Protein AF-A0A349QWX9-F1 (afdb_monomer_lite)

Structure (mmCIF, N/CA/C/O backbone):
data_AF-A0A349QWX9-F1
#
_entry.id   AF-A0A349QWX9-F1
#
loop_
_atom_site.group_PDB
_atom_site.id
_atom_site.type_symbol
_atom_site.label_atom_id
_atom_site.label_alt_id
_atom_site.label_comp_id
_atom_site.label_asym_id
_atom_site.label_entity_id
_atom_site.label_seq_id
_atom_site.pdbx_PDB_ins_code
_atom_site.Cartn_x
_atom_site.Cartn_y
_atom_site.Cartn_z
_atom_site.occupancy
_atom_site.B_iso_or_equiv
_atom_site.auth_seq_id
_atom_site.auth_comp_id
_atom_site.auth_asym_id
_atom_site.auth_atom_id
_atom_site.pdbx_PDB_model_num
ATOM 1 N N . MET A 1 1 ? 49.181 -12.601 28.829 1.00 35.66 1 MET A N 1
ATOM 2 C CA . MET A 1 1 ? 48.946 -11.540 27.826 1.00 35.66 1 MET A CA 1
ATOM 3 C C . MET A 1 1 ? 47.480 -11.572 27.431 1.00 35.66 1 MET A C 1
ATOM 5 O O . MET A 1 1 ? 47.008 -12.599 26.971 1.00 35.66 1 MET A O 1
ATOM 9 N N . LYS A 1 2 ? 46.760 -10.481 27.704 1.00 31.16 2 LYS A N 1
ATOM 10 C CA . LYS A 1 2 ? 45.366 -10.254 27.301 1.00 31.16 2 LYS A CA 1
ATOM 11 C C . LYS A 1 2 ? 45.321 -10.078 25.784 1.00 31.16 2 LYS A C 1
ATOM 13 O O . LYS A 1 2 ? 46.075 -9.245 25.298 1.00 31.16 2 LYS A O 1
ATOM 18 N N . HIS A 1 3 ? 44.464 -10.795 25.064 1.00 31.47 3 HIS A N 1
ATOM 19 C CA . HIS A 1 3 ? 43.987 -10.377 23.741 1.00 31.47 3 HIS A CA 1
ATOM 20 C C . HIS A 1 3 ? 42.459 -10.451 23.764 1.00 31.47 3 HIS A C 1
ATOM 22 O O . HIS A 1 3 ? 41.864 -11.522 23.837 1.00 31.47 3 HIS A O 1
ATOM 28 N N . PHE A 1 4 ? 41.863 -9.262 23.820 1.00 27.42 4 PHE A N 1
ATOM 29 C CA . PHE A 1 4 ? 40.442 -8.987 23.665 1.00 27.42 4 PHE A CA 1
ATOM 30 C C . PHE A 1 4 ? 40.038 -9.325 22.225 1.00 27.42 4 PHE A C 1
ATOM 32 O O . PHE A 1 4 ? 40.612 -8.767 21.293 1.00 27.42 4 PHE A O 1
ATOM 39 N N . ILE A 1 5 ? 39.046 -10.195 22.037 1.00 25.84 5 ILE A N 1
ATOM 40 C CA . ILE A 1 5 ? 38.313 -10.288 20.771 1.00 25.84 5 ILE A CA 1
ATOM 41 C C . ILE A 1 5 ? 36.983 -9.580 20.998 1.00 25.84 5 ILE A C 1
ATOM 43 O O . ILE A 1 5 ? 36.085 -10.085 21.668 1.00 25.84 5 ILE A O 1
ATOM 47 N N . THR A 1 6 ? 36.909 -8.359 20.483 1.00 24.23 6 THR A N 1
ATOM 48 C CA . THR A 1 6 ? 35.702 -7.542 20.428 1.00 24.23 6 THR A CA 1
ATOM 49 C C . THR A 1 6 ? 34.735 -8.177 19.432 1.00 24.23 6 THR A C 1
ATOM 51 O O . THR A 1 6 ? 34.943 -8.101 18.224 1.00 24.23 6 THR A O 1
ATOM 54 N N . ILE A 1 7 ? 33.673 -8.808 19.933 1.00 25.27 7 ILE A N 1
ATOM 55 C CA . ILE A 1 7 ? 32.507 -9.168 19.122 1.00 25.27 7 ILE A CA 1
ATOM 56 C C . ILE A 1 7 ? 31.730 -7.873 18.882 1.00 25.27 7 ILE A C 1
ATOM 58 O O . ILE A 1 7 ? 31.044 -7.369 19.769 1.00 25.27 7 ILE A O 1
ATOM 62 N N . VAL A 1 8 ? 31.879 -7.305 17.687 1.00 23.89 8 VAL A N 1
ATOM 63 C CA . VAL A 1 8 ? 31.021 -6.219 17.208 1.00 23.89 8 VAL A CA 1
ATOM 64 C C . VAL A 1 8 ? 29.700 -6.853 16.778 1.00 23.89 8 VAL A C 1
ATOM 66 O O . VAL A 1 8 ? 29.581 -7.397 15.683 1.00 23.89 8 VAL A O 1
ATOM 69 N N . LEU A 1 9 ? 28.710 -6.813 17.672 1.00 22.31 9 LEU A N 1
ATOM 70 C CA . LEU A 1 9 ? 27.313 -7.046 17.326 1.00 22.31 9 LEU A CA 1
ATOM 71 C C . LEU A 1 9 ? 26.872 -5.860 16.450 1.00 22.31 9 LEU A C 1
ATOM 73 O O . LEU A 1 9 ? 26.595 -4.773 16.956 1.00 22.31 9 LEU A O 1
ATOM 77 N N . LEU A 1 10 ? 26.874 -6.036 15.127 1.00 26.30 10 LEU A N 1
ATOM 78 C CA . LEU A 1 10 ? 26.269 -5.079 14.201 1.00 26.30 10 LEU A CA 1
ATOM 79 C C . LEU A 1 10 ? 24.753 -5.121 14.409 1.00 26.30 10 LEU A C 1
ATOM 81 O O . LEU A 1 10 ? 24.050 -5.976 13.873 1.00 26.30 10 LEU A O 1
ATOM 85 N N . GLY A 1 11 ? 24.275 -4.206 15.251 1.00 22.06 11 GLY A N 1
ATOM 86 C CA . GLY A 1 11 ? 22.864 -3.908 15.414 1.00 22.06 11 GLY A CA 1
ATOM 87 C C . GLY A 1 11 ? 22.295 -3.436 14.084 1.00 22.06 11 GLY A C 1
ATOM 88 O O . GLY A 1 11 ? 22.594 -2.340 13.618 1.00 22.06 11 GLY A O 1
ATOM 89 N N . ILE A 1 12 ? 21.471 -4.283 13.477 1.00 30.28 12 ILE A N 1
ATOM 90 C CA . ILE A 1 12 ? 20.575 -3.899 12.397 1.00 30.28 12 ILE A CA 1
ATOM 91 C C . ILE A 1 12 ? 19.553 -2.954 13.030 1.00 30.28 12 ILE A C 1
ATOM 93 O O . ILE A 1 12 ? 18.613 -3.392 13.691 1.00 30.28 12 ILE A O 1
ATOM 97 N N . THR A 1 13 ? 19.737 -1.644 12.865 1.00 26.06 13 THR A N 1
ATOM 98 C CA . THR A 1 13 ? 18.667 -0.670 13.091 1.00 26.06 13 THR A CA 1
ATOM 99 C C . THR A 1 13 ? 17.696 -0.770 11.925 1.00 26.06 13 THR A C 1
ATOM 101 O O . THR A 1 13 ? 17.635 0.081 11.040 1.00 26.06 13 THR A O 1
ATOM 104 N N . SER A 1 14 ? 16.916 -1.848 11.910 1.00 28.38 14 SER A N 1
ATOM 105 C CA . SER A 1 14 ? 15.603 -1.817 11.288 1.00 28.38 14 SER A CA 1
ATOM 106 C C . SER A 1 14 ? 14.860 -0.663 11.948 1.00 28.38 14 SER A C 1
ATOM 108 O O . SER A 1 14 ? 14.590 -0.704 13.147 1.00 28.38 14 SER A O 1
ATOM 110 N N . TYR A 1 15 ? 14.571 0.384 11.176 1.00 28.97 15 TYR A N 1
ATOM 111 C CA . TYR A 1 15 ? 13.488 1.296 11.506 1.00 28.97 15 TYR A CA 1
ATOM 112 C C . TYR A 1 15 ? 12.240 0.429 11.643 1.00 28.97 15 TYR A C 1
ATOM 114 O O . TYR A 1 15 ? 11.608 0.048 10.657 1.00 28.97 15 TYR A O 1
ATOM 122 N N . SER A 1 16 ? 11.949 0.037 12.878 1.00 29.06 16 SER A N 1
ATOM 123 C CA . SER A 1 16 ? 10.700 -0.587 13.241 1.00 29.06 16 SER A CA 1
ATOM 124 C C . SER A 1 16 ? 9.603 0.397 12.847 1.00 29.06 16 SER A C 1
ATOM 126 O O . SER A 1 16 ? 9.348 1.372 13.550 1.00 29.06 16 SER A O 1
ATOM 128 N N . PHE A 1 17 ? 8.863 0.091 11.776 1.00 33.47 17 PHE A N 1
ATOM 129 C CA . PHE A 1 17 ? 7.415 0.095 11.962 1.00 33.47 17 PHE A CA 1
ATOM 130 C C . PHE A 1 17 ? 7.210 -0.616 13.289 1.00 33.47 17 PHE A C 1
ATOM 132 O O . PHE A 1 17 ? 7.685 -1.743 13.411 1.00 33.47 17 PHE A O 1
ATOM 139 N N . ALA A 1 18 ? 6.675 0.065 14.302 1.00 35.50 18 ALA A N 1
ATOM 140 C CA . ALA A 1 18 ? 6.393 -0.554 15.584 1.00 35.50 18 ALA A CA 1
ATOM 141 C C . ALA A 1 18 ? 5.579 -1.822 15.298 1.00 35.50 18 ALA A C 1
ATOM 143 O O . ALA A 1 18 ? 4.377 -1.749 15.036 1.00 35.50 18 ALA A O 1
ATOM 144 N N . GLN A 1 19 ? 6.256 -2.974 15.237 1.00 39.06 19 GLN A N 1
ATOM 145 C CA . GLN A 1 19 ? 5.630 -4.274 15.130 1.00 39.06 19 GLN A CA 1
ATOM 146 C C . GLN A 1 19 ? 4.989 -4.448 16.491 1.00 39.06 19 GLN A C 1
ATOM 148 O O . GLN A 1 19 ? 5.610 -4.901 17.448 1.00 39.06 19 GLN A O 1
ATOM 153 N N . THR A 1 20 ? 3.763 -3.947 16.587 1.00 56.50 20 THR A N 1
ATOM 154 C CA . THR A 1 20 ? 2.857 -4.236 17.684 1.00 56.50 20 THR A CA 1
ATOM 155 C C . THR A 1 20 ? 2.901 -5.743 17.883 1.00 56.50 20 THR A C 1
ATOM 157 O O . THR A 1 20 ? 2.807 -6.502 16.915 1.00 56.50 20 THR A O 1
ATOM 160 N N . ASN A 1 21 ? 3.155 -6.160 19.122 1.00 75.44 21 ASN A N 1
ATOM 161 C CA . ASN A 1 21 ? 3.274 -7.560 19.500 1.00 75.44 21 ASN A CA 1
ATOM 162 C C . ASN A 1 21 ? 2.099 -8.339 18.868 1.00 75.44 21 ASN A C 1
ATOM 164 O O . ASN A 1 21 ? 0.958 -7.911 19.044 1.00 75.44 21 ASN A O 1
ATOM 168 N N . PRO A 1 22 ? 2.314 -9.443 18.123 1.00 81.38 22 PRO A N 1
ATOM 169 C CA . PRO A 1 22 ? 1.219 -10.169 17.474 1.00 81.38 22 PRO A CA 1
ATOM 170 C C . PRO A 1 22 ? 0.077 -10.536 18.434 1.00 81.38 22 PRO A C 1
ATOM 172 O O . PRO A 1 22 ? -1.094 -10.484 18.060 1.00 81.38 22 PRO A O 1
ATOM 175 N N . ALA A 1 23 ? 0.401 -10.829 19.699 1.00 84.75 23 ALA A N 1
ATOM 176 C CA . ALA A 1 23 ? -0.594 -11.066 20.740 1.00 84.75 23 ALA A CA 1
ATOM 177 C C . ALA A 1 23 ? -1.399 -9.800 21.086 1.00 84.75 23 ALA A C 1
ATOM 179 O O . ALA A 1 23 ? -2.605 -9.878 21.300 1.00 84.75 23 ALA A O 1
ATOM 180 N N . GLU A 1 24 ? -0.755 -8.633 21.103 1.00 88.19 24 GLU A N 1
ATOM 181 C CA . GLU A 1 24 ? -1.410 -7.337 21.311 1.00 88.19 24 GLU A CA 1
ATOM 182 C C . GLU A 1 24 ? -2.316 -6.974 20.131 1.00 88.19 24 GLU A C 1
ATOM 184 O O . GLU A 1 24 ? -3.421 -6.478 20.335 1.00 88.19 24 GLU A O 1
ATOM 189 N N . GLN A 1 25 ? -1.904 -7.271 18.894 1.00 82.56 25 GLN A N 1
ATOM 190 C CA . GLN A 1 25 ? -2.740 -7.054 17.708 1.00 82.56 25 GLN A CA 1
ATOM 191 C C . GLN A 1 25 ? -4.010 -7.907 17.738 1.00 82.56 25 GLN A C 1
ATOM 193 O O . GLN A 1 25 ? -5.098 -7.393 17.476 1.00 82.56 25 GLN A O 1
ATOM 198 N N . ILE A 1 26 ? -3.882 -9.194 18.079 1.00 86.06 26 ILE A N 1
ATOM 199 C CA . ILE A 1 26 ? -5.029 -10.095 18.253 1.00 86.06 26 ILE A CA 1
ATOM 200 C C . ILE A 1 26 ? -5.947 -9.563 19.352 1.00 86.06 26 ILE A C 1
ATOM 202 O O . ILE A 1 26 ? -7.144 -9.397 19.116 1.00 86.06 26 ILE A O 1
ATOM 206 N N . ASN A 1 27 ? -5.381 -9.244 20.519 1.00 92.81 27 ASN A N 1
ATOM 207 C CA . ASN A 1 27 ? -6.123 -8.714 21.657 1.00 92.81 27 ASN A CA 1
ATOM 208 C C . ASN A 1 27 ? -6.913 -7.456 21.255 1.00 92.81 27 ASN A C 1
ATOM 210 O O . ASN A 1 27 ? -8.139 -7.432 21.375 1.00 92.81 27 ASN A O 1
ATOM 214 N N . LYS A 1 28 ? -6.245 -6.478 20.631 1.00 88.56 28 LYS A N 1
ATOM 215 C CA . LYS A 1 28 ? -6.864 -5.245 20.131 1.00 88.56 28 LYS A CA 1
ATOM 216 C C . LYS A 1 28 ? -7.941 -5.509 19.077 1.00 88.56 28 LYS A C 1
ATOM 218 O O . LYS A 1 28 ? -8.978 -4.854 19.092 1.00 88.56 28 LYS A O 1
ATOM 223 N N . GLY A 1 29 ? -7.740 -6.473 18.181 1.00 84.62 29 GLY A N 1
ATOM 224 C CA . GLY A 1 29 ? -8.727 -6.844 17.165 1.00 84.62 29 GLY A CA 1
ATOM 225 C C . GLY A 1 29 ? -10.024 -7.402 17.759 1.00 84.62 29 GLY A C 1
ATOM 226 O O . GLY A 1 29 ? -11.114 -7.009 17.339 1.00 84.62 29 GLY A O 1
ATOM 227 N N . VAL A 1 30 ? -9.926 -8.290 18.754 1.00 91.12 30 VAL A N 1
ATOM 228 C CA . VAL A 1 30 ? -11.103 -8.829 19.463 1.00 91.12 30 VAL A CA 1
ATOM 229 C C . VAL A 1 30 ? -11.744 -7.748 20.336 1.00 91.12 30 VAL A C 1
ATOM 231 O O . VAL A 1 30 ? -12.968 -7.633 20.356 1.00 91.12 30 VAL A O 1
ATOM 234 N N . TYR A 1 31 ? -10.937 -6.913 20.992 1.00 94.00 31 TYR A N 1
ATOM 235 C CA . TYR A 1 31 ? -11.414 -5.789 21.796 1.00 94.00 31 TYR A CA 1
ATOM 236 C C . TYR A 1 31 ? -12.211 -4.776 20.959 1.00 94.00 31 TYR A C 1
ATOM 238 O O . TYR A 1 31 ? -13.312 -4.400 21.346 1.00 94.00 31 TYR A O 1
ATOM 246 N N . ASN A 1 32 ? -11.731 -4.395 19.771 1.00 87.25 32 ASN A N 1
ATOM 247 C CA . ASN A 1 32 ? -12.460 -3.488 18.875 1.00 87.25 32 ASN A CA 1
ATOM 248 C C . ASN A 1 32 ? -13.812 -4.082 18.435 1.00 87.25 32 ASN A C 1
ATOM 250 O O . ASN A 1 32 ? -14.800 -3.361 18.313 1.00 87.25 32 ASN A O 1
ATOM 254 N N . LYS A 1 33 ? -13.895 -5.407 18.234 1.00 87.12 33 LYS A N 1
ATOM 255 C CA . LYS A 1 33 ? -15.182 -6.081 17.975 1.00 87.12 33 LYS A CA 1
ATOM 256 C C . LYS A 1 33 ? -16.108 -6.033 19.191 1.00 87.12 33 LYS A C 1
ATOM 258 O O . LYS A 1 33 ? -17.307 -5.835 19.022 1.00 87.12 33 LYS A O 1
ATOM 263 N N . LEU A 1 34 ? -15.571 -6.211 20.400 1.00 93.44 34 LEU A N 1
ATOM 264 C CA . LEU A 1 34 ? -16.343 -6.073 21.635 1.00 93.44 34 LEU A CA 1
ATOM 265 C C . LEU A 1 34 ? -16.883 -4.644 21.782 1.00 93.44 34 LEU A C 1
ATOM 267 O O . LEU A 1 34 ? -18.073 -4.476 22.027 1.00 93.44 34 LEU A O 1
ATOM 271 N N . GLU A 1 35 ? -16.042 -3.630 21.580 1.00 90.75 35 GLU A N 1
ATOM 272 C CA . GLU A 1 35 ? -16.442 -2.219 21.592 1.00 90.75 35 GLU A CA 1
ATOM 273 C C . GLU A 1 35 ? -17.549 -1.940 20.568 1.00 90.75 35 GLU A C 1
ATOM 275 O O . GLU A 1 35 ? -18.566 -1.332 20.905 1.00 90.75 35 GLU A O 1
ATOM 280 N N . PHE A 1 36 ? -17.396 -2.445 19.340 1.00 82.06 36 PHE A N 1
ATOM 281 C CA . PHE A 1 36 ? -18.426 -2.381 18.307 1.00 82.06 36 PHE A CA 1
ATOM 282 C C . PHE A 1 36 ? -19.759 -2.980 18.787 1.00 82.06 36 PHE A C 1
ATOM 284 O O . PHE A 1 36 ? -20.801 -2.333 18.659 1.00 82.06 36 PHE A O 1
ATOM 291 N N . PHE A 1 37 ? -19.750 -4.173 19.386 1.00 89.06 37 PHE A N 1
ATOM 292 C CA . PHE A 1 37 ? -20.974 -4.797 19.897 1.00 89.06 37 PHE A CA 1
ATOM 293 C C . PHE A 1 37 ? -21.573 -4.062 21.100 1.00 89.06 37 PHE A C 1
ATOM 295 O O . PHE A 1 37 ? -22.795 -4.029 21.226 1.00 89.06 37 PHE A O 1
ATOM 302 N N . ILE A 1 38 ? -20.757 -3.440 21.955 1.00 91.06 38 ILE A N 1
ATOM 303 C CA . ILE A 1 38 ? -21.241 -2.589 23.052 1.00 91.06 38 ILE A CA 1
ATOM 304 C C . ILE A 1 38 ? -21.948 -1.355 22.482 1.00 91.06 38 ILE A C 1
ATOM 306 O O . ILE A 1 38 ? -23.099 -1.102 22.831 1.00 91.06 38 ILE A O 1
ATOM 310 N N . ASN A 1 39 ? -21.311 -0.643 21.547 1.00 86.12 39 ASN A N 1
ATOM 311 C CA . ASN A 1 39 ? -21.892 0.527 20.880 1.00 86.12 39 ASN A CA 1
ATOM 312 C C . ASN A 1 39 ? -23.174 0.201 20.102 1.00 86.12 39 ASN A C 1
ATOM 314 O O . ASN A 1 39 ? -24.075 1.034 20.026 1.00 86.12 39 ASN A O 1
ATOM 318 N N . SER A 1 40 ? -23.256 -1.009 19.548 1.00 78.81 40 SER A N 1
ATOM 319 C CA . SER A 1 40 ? -24.418 -1.501 18.797 1.00 78.81 40 SER A CA 1
ATOM 320 C C . SER A 1 40 ? -25.472 -2.178 19.684 1.00 78.81 40 SER A C 1
ATOM 322 O O . SER A 1 40 ? -26.466 -2.679 19.170 1.00 78.81 40 SER A O 1
ATOM 324 N N . GLN A 1 41 ? -25.249 -2.247 21.003 1.00 88.88 41 GLN A N 1
ATOM 325 C CA . GLN A 1 41 ? -26.092 -2.962 21.973 1.00 88.88 41 GLN A CA 1
ATOM 326 C C . GLN A 1 41 ? -26.370 -4.437 21.600 1.00 88.88 41 GLN A C 1
ATOM 328 O O . GLN A 1 41 ? -27.411 -5.004 21.923 1.00 88.88 41 GLN A O 1
ATOM 333 N N . MET A 1 42 ? -25.418 -5.095 20.930 1.00 84.75 42 MET A N 1
ATOM 334 C CA . MET A 1 42 ? -25.511 -6.490 20.483 1.00 84.75 42 MET A CA 1
ATOM 335 C C . MET A 1 42 ? -24.945 -7.440 21.549 1.00 84.75 42 MET A C 1
ATOM 337 O O . MET A 1 42 ? -23.872 -8.026 21.375 1.00 84.75 42 MET A O 1
ATOM 341 N N . THR A 1 43 ? -25.654 -7.587 22.672 1.00 91.50 43 THR A N 1
ATOM 342 C CA . THR A 1 43 ? -25.204 -8.374 23.839 1.00 91.50 43 THR A CA 1
ATOM 343 C C . THR A 1 43 ? -24.822 -9.815 23.485 1.00 91.50 43 THR A C 1
ATOM 345 O O . THR A 1 43 ? -23.744 -10.269 23.867 1.00 91.50 43 THR A O 1
ATOM 348 N N . ASP A 1 44 ? -25.652 -10.522 22.715 1.00 90.00 44 ASP A N 1
ATOM 349 C CA . ASP A 1 44 ? -25.386 -11.919 22.346 1.00 90.00 44 ASP A CA 1
ATOM 350 C C . ASP A 1 44 ? -24.130 -12.050 21.480 1.00 90.00 44 ASP A C 1
ATOM 352 O O . ASP A 1 44 ? -23.328 -12.969 21.651 1.00 90.00 44 ASP A O 1
ATOM 356 N N . SER A 1 45 ? -23.917 -11.104 20.562 1.00 91.12 45 SER A N 1
ATOM 357 C CA . SER A 1 45 ? -22.725 -11.079 19.716 1.00 91.12 45 SER A CA 1
ATOM 358 C C . SER A 1 45 ? -21.464 -10.768 20.521 1.00 91.12 45 SER A C 1
ATOM 360 O O . SER A 1 45 ? -20.449 -11.436 20.324 1.00 91.12 45 SER A O 1
ATOM 362 N N . ALA A 1 46 ? -21.540 -9.841 21.482 1.00 92.81 46 ALA A N 1
ATOM 363 C CA . ALA A 1 46 ? -20.464 -9.593 22.439 1.00 92.81 46 ALA A CA 1
ATOM 364 C C . ALA A 1 46 ? -20.144 -10.849 23.262 1.00 92.81 46 ALA A C 1
ATOM 366 O O . ALA A 1 46 ? -18.982 -11.232 23.370 1.00 92.81 46 ALA A O 1
ATOM 367 N N . TYR A 1 47 ? -21.157 -11.550 23.774 1.00 96.88 47 TYR A N 1
ATOM 368 C CA . TYR A 1 47 ? -20.957 -12.790 24.528 1.00 96.88 47 TYR A CA 1
ATOM 369 C C . TYR A 1 47 ? -20.402 -13.929 23.662 1.00 96.88 47 TYR A C 1
ATOM 371 O O . TYR A 1 47 ? -19.653 -14.783 24.137 1.00 96.88 47 TYR A O 1
ATOM 379 N N . ASN A 1 48 ? -20.709 -13.944 22.365 1.00 94.75 48 ASN A N 1
ATOM 380 C CA . ASN A 1 48 ? -20.161 -14.927 21.433 1.00 94.75 48 ASN A CA 1
ATOM 381 C C . ASN A 1 48 ? -18.664 -14.750 21.151 1.00 94.75 48 ASN A C 1
ATOM 383 O O . ASN A 1 48 ? -18.028 -15.722 20.738 1.00 94.75 48 ASN A O 1
ATOM 387 N N . LEU A 1 49 ? -18.087 -13.579 21.444 1.00 94.62 49 LEU A N 1
ATOM 388 C CA . LEU A 1 49 ? -16.633 -13.388 21.458 1.00 94.62 49 LEU A CA 1
ATOM 389 C C . LEU A 1 49 ? -15.955 -14.033 22.678 1.00 94.62 49 LEU A C 1
ATOM 391 O O . LEU A 1 49 ? -14.730 -14.119 22.692 1.00 94.62 49 LEU A O 1
ATOM 395 N N . ALA A 1 50 ? -16.705 -14.484 23.689 1.00 96.31 50 ALA A N 1
ATOM 396 C CA . ALA A 1 50 ? -16.142 -15.118 24.876 1.00 96.31 50 ALA A CA 1
ATOM 397 C C . ALA A 1 50 ? -15.686 -16.560 24.603 1.00 96.31 50 ALA A C 1
ATOM 399 O O . ALA A 1 50 ? -16.359 -17.323 23.896 1.00 96.31 50 ALA A O 1
ATOM 400 N N . SER A 1 51 ? -14.569 -16.950 25.213 1.00 96.44 51 SER A N 1
ATOM 401 C CA . SER A 1 51 ? -14.059 -18.320 25.225 1.00 96.44 51 SER A CA 1
ATOM 402 C C . SER A 1 51 ? -14.986 -19.242 26.011 1.00 96.44 51 SER A C 1
ATOM 404 O O . SER A 1 51 ? -15.755 -18.805 26.872 1.00 96.44 51 SER A O 1
ATOM 406 N N . ASP A 1 52 ? -14.880 -20.547 25.778 1.00 95.25 52 ASP A N 1
ATOM 407 C CA . ASP A 1 52 ? -15.677 -21.517 26.533 1.00 95.25 52 ASP A CA 1
ATOM 408 C C . ASP A 1 52 ? -15.322 -21.484 28.031 1.00 95.25 52 ASP A C 1
ATOM 410 O O . ASP A 1 52 ? -16.203 -21.606 28.881 1.00 95.25 52 ASP A O 1
ATOM 414 N N . SER A 1 53 ? -14.054 -21.211 28.368 1.00 93.56 53 SER A N 1
ATOM 415 C CA . SER A 1 53 ? -13.599 -21.048 29.755 1.00 93.56 53 SER A CA 1
ATOM 416 C C . SER A 1 53 ? -14.207 -19.829 30.454 1.00 93.56 53 SER A C 1
ATOM 418 O O . SER A 1 53 ? -14.539 -19.915 31.638 1.00 93.56 53 SER A O 1
ATOM 420 N N . PHE A 1 54 ? -14.410 -18.716 29.742 1.00 95.94 54 PHE A N 1
ATOM 421 C CA . PHE A 1 54 ? -15.126 -17.558 30.278 1.00 95.94 54 PHE A CA 1
ATOM 422 C C . PHE A 1 54 ? -16.607 -17.885 30.475 1.00 95.94 54 PHE A C 1
ATOM 424 O O . PHE A 1 54 ? -17.162 -17.618 31.540 1.00 95.94 54 PHE A O 1
ATOM 431 N N . LYS A 1 55 ? -17.240 -18.522 29.481 1.00 96.25 55 LYS A N 1
ATOM 432 C CA . LYS A 1 55 ? -18.669 -18.879 29.518 1.00 96.25 55 LYS A CA 1
ATOM 433 C C . LYS A 1 55 ? -19.020 -19.844 30.655 1.00 96.25 55 LYS A C 1
ATOM 435 O O . LYS A 1 55 ? -20.113 -19.755 31.207 1.00 96.25 55 LYS A O 1
ATOM 440 N N . GLN A 1 56 ? -18.093 -20.721 31.046 1.00 94.25 56 GLN A N 1
ATOM 441 C CA . GLN A 1 56 ? -18.247 -21.597 32.215 1.00 94.25 56 GLN A CA 1
ATOM 442 C C . GLN A 1 56 ? -18.316 -20.824 33.542 1.00 94.25 56 GLN A C 1
ATOM 444 O O . GLN A 1 56 ? -18.977 -21.270 34.478 1.00 94.25 56 GLN A O 1
ATOM 449 N N . GLN A 1 57 ? -17.652 -19.670 33.633 1.00 93.69 57 GLN A N 1
ATOM 450 C CA . GLN A 1 57 ? -17.589 -18.855 34.853 1.00 93.69 57 GLN A CA 1
ATOM 451 C C . GLN A 1 57 ? -18.649 -17.743 34.866 1.00 93.69 57 GLN A C 1
ATOM 453 O O . GLN A 1 57 ? -19.214 -17.412 35.913 1.00 93.69 57 GLN A O 1
ATOM 458 N N . PHE A 1 58 ? -18.956 -17.188 33.693 1.00 93.25 58 PHE A N 1
ATOM 459 C CA . PHE A 1 58 ? -19.884 -16.081 33.494 1.00 93.25 58 PHE A CA 1
ATOM 460 C C . PHE A 1 58 ? -20.979 -16.479 32.508 1.00 93.25 58 PHE A C 1
ATOM 462 O O . PHE A 1 58 ? -20.759 -16.553 31.299 1.00 93.25 58 PHE A O 1
ATOM 469 N N . SER A 1 59 ? -22.185 -16.709 33.030 1.00 96.19 59 SER A N 1
ATOM 470 C CA . SER A 1 59 ? -23.358 -17.008 32.207 1.00 96.19 59 SER A CA 1
ATOM 471 C C . SER A 1 59 ? -23.780 -15.805 31.360 1.00 96.19 59 SER A C 1
ATOM 473 O O . SER A 1 59 ? -23.547 -14.655 31.740 1.00 96.19 59 SER A O 1
ATOM 475 N N . LEU A 1 60 ? -24.478 -16.069 30.249 1.00 95.06 60 LEU A N 1
ATOM 476 C CA . LEU A 1 60 ? -25.060 -15.028 29.395 1.00 95.06 60 LEU A CA 1
ATOM 477 C C . LEU A 1 60 ? -25.923 -14.043 30.199 1.00 95.06 60 LEU A C 1
ATOM 479 O O . LEU A 1 60 ? -25.840 -12.843 29.972 1.00 95.06 60 LEU A O 1
ATOM 483 N N . ALA A 1 61 ? -26.695 -14.522 31.181 1.00 95.06 61 ALA A N 1
ATOM 484 C CA . ALA A 1 61 ? -27.527 -13.665 32.027 1.00 95.06 61 ALA A CA 1
ATOM 485 C C . ALA A 1 61 ? -26.698 -12.665 32.855 1.00 95.06 61 ALA A C 1
ATOM 487 O O . ALA A 1 61 ? -26.998 -11.474 32.857 1.00 95.06 61 ALA A O 1
ATOM 488 N N . LYS A 1 62 ? -25.616 -13.125 33.503 1.00 94.56 62 LYS A N 1
ATOM 489 C CA . LYS A 1 62 ? -24.704 -12.241 34.252 1.00 94.56 62 LYS A CA 1
ATOM 490 C C . LYS A 1 62 ? -24.011 -11.244 33.324 1.00 94.56 62 LYS A C 1
ATOM 492 O O . LYS A 1 62 ? -23.905 -10.070 33.652 1.00 94.56 62 LYS A O 1
ATOM 497 N N . PHE A 1 63 ? -23.559 -11.707 32.161 1.00 95.62 63 PHE A N 1
ATOM 498 C CA . PHE A 1 63 ? -22.932 -10.851 31.156 1.00 95.62 63 PHE A CA 1
ATOM 499 C C . PHE A 1 63 ? -23.899 -9.782 30.623 1.00 95.62 63 PHE A C 1
ATOM 501 O O . PHE A 1 63 ? -23.526 -8.620 30.484 1.00 95.62 63 PHE A O 1
ATOM 508 N N . THR A 1 64 ? -25.156 -10.163 30.387 1.00 93.38 64 THR A N 1
ATOM 509 C CA . THR A 1 64 ? -26.229 -9.258 29.957 1.00 93.38 64 THR A CA 1
ATOM 510 C C . THR A 1 64 ? -26.466 -8.167 30.987 1.00 93.38 64 THR A C 1
ATOM 512 O O . THR A 1 64 ? -26.527 -7.000 30.616 1.00 93.38 64 THR A O 1
ATOM 515 N N . GLN A 1 65 ? -26.528 -8.523 32.273 1.00 93.19 65 GLN A N 1
ATOM 516 C CA . GLN A 1 65 ? -26.682 -7.546 33.348 1.00 93.19 65 GLN A CA 1
ATOM 517 C C . GLN A 1 65 ? -25.542 -6.516 33.342 1.00 93.19 65 GLN A C 1
ATOM 519 O O . GLN A 1 65 ? -25.806 -5.320 33.390 1.00 93.19 65 GLN A O 1
ATOM 524 N N . VAL A 1 66 ? -24.289 -6.965 33.192 1.00 93.75 66 VAL A N 1
ATOM 525 C CA . VAL A 1 66 ? -23.131 -6.059 33.100 1.00 93.75 66 VAL A CA 1
ATOM 526 C C . VAL A 1 66 ? -23.271 -5.095 31.920 1.00 93.75 66 VAL A C 1
ATOM 528 O O . VAL A 1 66 ? -23.098 -3.894 32.097 1.00 93.75 66 VAL A O 1
ATOM 531 N N . LEU A 1 67 ? -23.600 -5.575 30.715 1.00 92.56 67 LEU A N 1
ATOM 532 C CA . LEU A 1 67 ? -23.724 -4.676 29.560 1.00 92.56 67 LEU A CA 1
ATOM 533 C C . LEU A 1 67 ? -24.938 -3.740 29.659 1.00 92.56 67 LEU A C 1
ATOM 535 O O . LEU A 1 67 ? -24.849 -2.597 29.217 1.00 92.56 67 LEU A O 1
ATOM 539 N N . GLN A 1 68 ? -26.034 -4.173 30.287 1.00 91.62 68 GLN A N 1
ATOM 540 C CA . GLN A 1 68 ? -27.196 -3.322 30.563 1.00 91.62 68 GLN A CA 1
ATOM 541 C C . GLN A 1 68 ? -26.881 -2.171 31.526 1.00 91.62 68 GLN A C 1
ATOM 543 O O . GLN A 1 68 ? -27.521 -1.128 31.432 1.00 91.62 68 GLN A O 1
ATOM 548 N N . GLU A 1 69 ? -25.894 -2.322 32.409 1.00 92.19 69 GLU A N 1
ATOM 549 C CA . GLU A 1 69 ? -25.391 -1.223 33.244 1.00 92.19 69 GLU A CA 1
ATOM 550 C C . GLU A 1 69 ? -24.511 -0.244 32.447 1.00 92.19 69 GLU A C 1
ATOM 552 O O . GLU A 1 69 ? -24.446 0.937 32.786 1.00 92.19 69 GLU A O 1
ATOM 557 N N . LEU A 1 70 ? -23.870 -0.701 31.364 1.00 92.69 70 LEU A N 1
ATOM 558 C CA . LEU A 1 70 ? -23.014 0.134 30.516 1.00 92.69 70 LEU A CA 1
ATOM 559 C C . LEU A 1 70 ? -23.790 0.894 29.432 1.00 92.69 70 LEU A C 1
ATOM 561 O O . LEU A 1 70 ? -23.421 2.016 29.101 1.00 92.69 70 LEU A O 1
ATOM 565 N N . TYR A 1 71 ? -24.866 0.330 28.876 1.00 90.62 71 TYR A N 1
ATOM 566 C CA . TYR A 1 71 ? -25.622 0.975 27.789 1.00 90.62 71 TYR A CA 1
ATOM 567 C C . TYR A 1 71 ? -26.173 2.376 28.122 1.00 90.62 71 TYR A C 1
ATOM 569 O O . TYR A 1 71 ? -26.101 3.250 27.253 1.00 90.62 71 TYR A O 1
ATOM 577 N N . PRO A 1 72 ? -26.670 2.657 29.345 1.00 93.12 72 PRO A N 1
ATOM 578 C CA . PRO A 1 72 ? -27.110 3.999 29.728 1.00 93.12 72 PRO A CA 1
ATOM 579 C C . PRO A 1 72 ? -25.994 5.050 29.743 1.00 93.12 72 PRO A C 1
ATOM 581 O O . PRO A 1 72 ? -26.293 6.242 29.732 1.00 93.12 72 PRO A O 1
ATOM 584 N N . LEU A 1 73 ? -24.720 4.638 29.751 1.00 88.81 73 LEU A N 1
ATOM 585 C CA . LEU A 1 73 ? -23.573 5.550 29.733 1.00 88.81 73 LEU A CA 1
ATOM 586 C C . LEU A 1 73 ? -23.342 6.201 28.361 1.00 88.81 73 LEU A C 1
ATOM 588 O O . LEU A 1 73 ? -22.480 7.070 28.227 1.00 88.81 73 LEU A O 1
ATOM 592 N N . GLY A 1 74 ? -24.100 5.784 27.344 1.00 86.31 74 GLY A N 1
ATOM 593 C CA . GLY A 1 74 ? -23.992 6.272 25.976 1.00 86.31 74 GLY A CA 1
ATOM 594 C C . GLY A 1 74 ? -22.995 5.473 25.140 1.00 86.31 74 GLY A C 1
ATOM 595 O O . GLY A 1 74 ? -22.735 4.297 25.394 1.00 86.31 74 GLY A O 1
ATOM 596 N N . ARG A 1 75 ? -22.463 6.096 24.089 1.00 84.50 75 ARG A N 1
ATOM 597 C CA . ARG A 1 75 ? -21.501 5.462 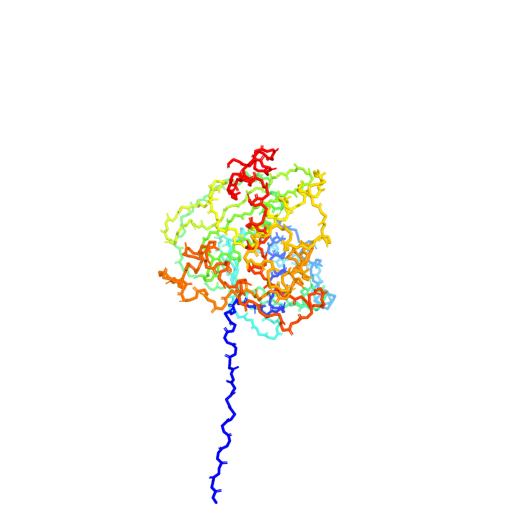23.180 1.00 84.50 75 ARG A CA 1
ATOM 598 C C . ARG A 1 75 ? -20.099 5.513 23.770 1.00 84.50 75 ARG A C 1
ATOM 600 O O . ARG A 1 75 ? -19.692 6.523 24.335 1.00 84.50 75 ARG A O 1
ATOM 607 N N . VAL A 1 76 ? -19.321 4.466 23.529 1.00 87.62 76 VAL A N 1
ATOM 608 C CA . VAL A 1 76 ? -17.867 4.511 23.663 1.00 87.62 76 VAL A CA 1
ATOM 609 C C . VAL A 1 76 ? -17.337 5.506 22.633 1.00 87.62 76 VAL A C 1
ATOM 611 O O . VAL A 1 76 ? -17.396 5.263 21.426 1.00 87.62 76 VAL A O 1
ATOM 614 N N . LYS A 1 77 ? -16.834 6.643 23.113 1.00 84.31 77 LYS A N 1
ATOM 615 C CA . LYS A 1 77 ? -16.170 7.676 22.309 1.00 84.31 77 LYS A CA 1
ATOM 616 C C . LYS A 1 77 ? -14.743 7.289 21.952 1.00 84.31 77 LYS A C 1
ATOM 618 O O . LYS A 1 77 ? -14.177 7.789 20.983 1.00 84.31 77 LYS A O 1
ATOM 623 N N . SER A 1 78 ? -14.116 6.497 22.815 1.00 80.31 78 SER A N 1
ATOM 624 C CA . SER A 1 78 ? -12.671 6.387 22.868 1.00 80.31 78 SER A CA 1
ATOM 625 C C . SER A 1 78 ? -12.264 5.163 23.688 1.00 80.31 78 SER A C 1
ATOM 627 O O . SER A 1 78 ? -12.667 5.044 24.833 1.00 80.31 78 SER A O 1
ATOM 629 N N . SER A 1 79 ? -11.381 4.316 23.149 1.00 86.12 79 SER A N 1
ATOM 630 C CA . SER A 1 79 ? -10.626 3.337 23.949 1.00 86.12 79 SER A CA 1
ATOM 631 C C . SER A 1 79 ? -9.117 3.513 23.775 1.00 86.12 79 SER A C 1
ATOM 633 O O . SER A 1 79 ? -8.643 3.769 22.665 1.00 86.12 79 SER A O 1
ATOM 635 N N . THR A 1 80 ? -8.342 3.437 24.859 1.00 86.50 80 THR A N 1
ATOM 636 C CA . THR A 1 80 ? -6.865 3.476 24.842 1.00 86.50 80 THR A CA 1
ATOM 637 C C . THR A 1 80 ? -6.291 2.314 25.618 1.00 86.50 80 THR A C 1
ATOM 639 O O . THR A 1 80 ? -6.682 2.107 26.756 1.00 86.50 80 THR A O 1
ATOM 642 N N . ILE A 1 81 ? -5.330 1.595 25.042 1.00 89.38 81 ILE A N 1
ATOM 643 C CA . ILE A 1 81 ? -4.541 0.640 25.819 1.00 89.38 81 ILE A CA 1
ATOM 644 C C . ILE A 1 81 ? -3.568 1.417 26.718 1.00 89.38 81 ILE A C 1
ATOM 646 O O . ILE A 1 81 ? -2.919 2.361 26.264 1.00 89.38 81 ILE A O 1
ATOM 650 N N . LYS A 1 82 ? -3.527 1.073 28.003 1.00 91.38 82 LYS A N 1
ATOM 651 C CA . LYS A 1 82 ? -2.628 1.645 29.017 1.00 91.38 82 LYS A CA 1
ATOM 652 C C . LYS A 1 82 ? -1.428 0.750 29.263 1.00 91.38 82 LYS A C 1
ATOM 654 O O . LYS A 1 82 ? -0.320 1.248 29.414 1.00 91.38 82 LYS A O 1
ATOM 659 N N . GLU A 1 83 ? -1.667 -0.554 29.279 1.00 91.69 83 GLU A N 1
ATOM 660 C CA . GLU A 1 83 ? -0.670 -1.570 29.576 1.00 91.69 83 GLU A CA 1
ATOM 661 C C . GLU A 1 83 ? -0.990 -2.845 28.796 1.00 91.69 83 GLU A C 1
ATOM 663 O O . GLU A 1 83 ? -2.162 -3.174 28.588 1.00 91.69 83 GLU A O 1
ATOM 668 N N . PHE A 1 84 ? 0.055 -3.547 28.358 1.00 91.25 84 PHE A N 1
ATOM 669 C CA . PHE A 1 84 ? -0.047 -4.872 27.762 1.00 91.25 84 PHE A CA 1
ATOM 670 C C . PHE A 1 84 ? 1.106 -5.746 28.254 1.00 91.25 84 PHE A C 1
ATOM 672 O O . PHE A 1 84 ? 2.260 -5.523 27.886 1.00 91.25 84 PHE A O 1
ATOM 679 N N . GLU A 1 85 ? 0.802 -6.767 29.052 1.00 91.19 85 GLU A N 1
ATOM 680 C CA . GLU A 1 85 ? 1.800 -7.715 29.547 1.00 91.19 85 GLU A CA 1
ATOM 681 C C . GLU A 1 85 ? 1.257 -9.147 29.481 1.00 91.19 85 GLU A C 1
ATOM 683 O O . GLU A 1 85 ? 0.148 -9.434 29.925 1.00 91.19 85 GLU A O 1
ATOM 688 N N . LYS A 1 86 ? 2.042 -10.077 28.913 1.00 87.94 86 LYS A N 1
ATOM 689 C CA . LYS A 1 86 ? 1.728 -11.523 28.869 1.00 87.94 86 LYS A CA 1
ATOM 690 C C . LYS A 1 86 ? 0.312 -11.852 28.347 1.00 87.94 86 LYS A C 1
ATOM 692 O O . LYS A 1 86 ? -0.312 -12.807 28.800 1.00 87.94 86 LYS A O 1
ATOM 697 N N . GLY A 1 87 ? -0.188 -11.084 27.376 1.00 88.88 87 GLY A N 1
ATOM 698 C CA . GLY A 1 87 ? -1.508 -11.296 26.762 1.00 88.88 87 GLY A CA 1
ATOM 699 C C . GLY A 1 87 ? -2.677 -10.607 27.476 1.00 88.88 87 GLY A C 1
ATOM 700 O O . GLY A 1 87 ? -3.785 -10.596 26.933 1.00 88.88 87 GLY A O 1
ATOM 701 N N . LEU A 1 88 ? -2.435 -10.012 28.647 1.00 94.50 88 LEU A N 1
ATOM 702 C CA . LEU A 1 88 ? -3.397 -9.219 29.403 1.00 94.50 88 LEU A CA 1
ATOM 703 C C . LEU A 1 88 ? -3.229 -7.739 29.057 1.00 94.50 88 LEU A C 1
ATOM 705 O O . LEU A 1 88 ? -2.135 -7.187 29.161 1.00 94.50 88 LEU A O 1
ATOM 709 N N . ALA A 1 89 ? -4.323 -7.110 28.646 1.00 95.25 89 ALA A N 1
ATOM 710 C CA . ALA A 1 89 ? -4.397 -5.697 28.326 1.00 95.25 89 ALA A CA 1
ATOM 711 C C . ALA A 1 89 ? -5.221 -4.954 29.379 1.00 95.25 89 ALA A C 1
ATOM 713 O O . ALA A 1 89 ? -6.272 -5.437 29.807 1.00 95.25 89 ALA A O 1
ATOM 714 N N . THR A 1 90 ? -4.789 -3.746 29.720 1.00 96.25 90 THR A N 1
ATOM 715 C CA . THR A 1 90 ? -5.582 -2.785 30.490 1.00 96.25 90 THR A CA 1
ATOM 716 C C . THR A 1 90 ? -5.965 -1.647 29.560 1.00 96.25 90 THR A C 1
ATOM 718 O O . THR A 1 90 ? -5.101 -0.895 29.109 1.00 96.25 90 THR A O 1
ATOM 721 N N . TYR A 1 91 ? -7.250 -1.511 29.249 1.00 94.69 91 TYR A N 1
ATOM 722 C CA . TYR A 1 91 ? -7.783 -0.414 28.447 1.00 94.69 91 TYR A CA 1
ATOM 723 C C . TYR A 1 91 ? -8.426 0.649 29.335 1.00 94.69 91 TYR A C 1
ATOM 725 O O . TYR A 1 91 ? -9.015 0.334 30.356 1.00 94.69 91 TYR A O 1
ATOM 733 N N . GLN A 1 92 ? -8.383 1.910 28.923 1.00 94.62 92 GLN A N 1
ATOM 734 C CA . GLN A 1 92 ? -9.328 2.930 29.365 1.00 94.62 92 GLN A CA 1
ATOM 735 C C . GLN A 1 92 ? -10.371 3.110 28.261 1.00 94.62 92 GLN A C 1
ATOM 737 O O . GLN A 1 92 ? -10.004 3.503 27.152 1.00 94.62 92 GLN A O 1
ATOM 742 N N . MET A 1 93 ? -11.631 2.824 28.575 1.00 94.12 93 MET A N 1
ATOM 743 C CA . MET A 1 93 ? -12.808 2.982 27.724 1.00 94.12 93 MET A CA 1
ATOM 744 C C . MET A 1 93 ? -13.619 4.187 28.210 1.00 94.12 93 MET A C 1
ATOM 746 O O . MET A 1 93 ? -14.100 4.194 29.339 1.00 94.12 93 MET A O 1
ATOM 750 N N . ASP A 1 94 ? -13.767 5.204 27.371 1.00 92.19 94 ASP A N 1
ATOM 751 C CA . ASP A 1 94 ? -14.501 6.430 27.671 1.00 92.19 94 ASP A CA 1
ATOM 752 C C . ASP A 1 94 ? -15.875 6.382 26.996 1.00 92.19 94 ASP A C 1
ATOM 754 O O . ASP A 1 94 ? -15.970 6.424 25.764 1.00 92.19 94 ASP A O 1
ATOM 758 N N . PHE A 1 95 ? -16.933 6.287 27.801 1.00 91.25 95 PHE A N 1
ATOM 759 C CA . PHE A 1 95 ? -18.312 6.483 27.356 1.00 91.25 95 PHE A CA 1
ATOM 760 C C . PHE A 1 95 ? -18.671 7.977 27.334 1.00 91.25 95 PHE A C 1
ATOM 762 O O . PHE A 1 95 ? -17.856 8.823 27.705 1.00 91.25 95 PHE A O 1
ATOM 769 N N . ASP A 1 96 ? -19.896 8.311 26.921 1.00 82.00 96 ASP A N 1
ATOM 770 C CA . ASP A 1 96 ? -20.375 9.697 26.910 1.00 82.00 96 ASP A CA 1
ATOM 771 C C . ASP A 1 96 ? -20.398 10.318 28.319 1.00 82.00 96 ASP A C 1
ATOM 773 O O . ASP A 1 96 ? -20.083 11.499 28.456 1.00 82.00 96 ASP A O 1
ATOM 777 N N . SER A 1 97 ? -20.738 9.543 29.358 1.00 86.94 97 SER A N 1
ATOM 778 C CA . SER A 1 97 ? -20.885 10.048 30.735 1.00 86.94 97 SER A CA 1
ATOM 779 C C . SER A 1 97 ? -19.847 9.539 31.744 1.00 86.94 97 SER A C 1
ATOM 781 O O . SER A 1 97 ? -19.732 10.103 32.830 1.00 86.94 97 SER A O 1
ATOM 783 N N . GLN A 1 98 ? -19.087 8.482 31.432 1.00 91.12 98 GLN A N 1
ATOM 784 C CA . GLN A 1 98 ? -18.199 7.828 32.403 1.00 91.12 98 GLN A CA 1
ATOM 785 C C . GLN A 1 98 ? -17.055 7.062 31.725 1.00 91.12 98 GLN A C 1
ATOM 787 O O . GLN A 1 98 ? -17.249 6.397 30.710 1.00 91.12 98 GLN A O 1
ATOM 792 N N . SER A 1 99 ? -15.865 7.076 32.331 1.00 92.88 99 SER A N 1
ATOM 793 C CA . SER A 1 99 ? -14.734 6.243 31.897 1.00 92.88 99 SER A CA 1
ATOM 794 C C . SER A 1 99 ? -14.600 4.977 32.744 1.00 92.88 99 SER A C 1
ATOM 796 O O . SER A 1 99 ? -14.823 4.999 33.957 1.00 92.88 99 SER A O 1
ATOM 798 N N . TYR A 1 100 ? -14.173 3.888 32.115 1.00 95.81 100 TYR A N 1
ATOM 799 C CA . TYR A 1 100 ? -13.887 2.598 32.737 1.00 95.81 100 TYR A CA 1
ATOM 800 C C . TYR A 1 100 ? -12.469 2.149 32.413 1.00 95.81 100 TYR A C 1
ATOM 802 O O . TYR A 1 100 ? -11.990 2.313 31.294 1.00 95.81 100 TYR A O 1
ATOM 810 N N . GLU A 1 101 ? -11.817 1.526 33.382 1.00 96.50 101 GLU A N 1
ATOM 811 C CA . GLU A 1 101 ? -10.697 0.636 33.127 1.00 96.50 101 GLU A CA 1
ATOM 812 C C . GLU A 1 101 ? -11.248 -0.743 32.752 1.00 96.50 101 GLU A C 1
ATOM 814 O O . GLU A 1 101 ? -12.113 -1.285 33.442 1.00 96.50 101 GLU A O 1
ATOM 819 N N . VAL A 1 102 ? -10.773 -1.308 31.648 1.00 97.38 102 VAL A N 1
ATOM 820 C CA . VAL A 1 102 ? -11.212 -2.595 31.117 1.00 97.38 102 VAL A CA 1
ATOM 821 C C . VAL A 1 102 ? -10.022 -3.536 31.056 1.00 97.38 102 VAL A C 1
ATOM 823 O O . VAL A 1 102 ? -9.130 -3.375 30.225 1.00 97.38 102 VAL A O 1
ATOM 826 N N . LEU A 1 103 ? -10.018 -4.533 31.934 1.00 96.94 103 LEU A N 1
ATOM 827 C CA . LEU A 1 103 ? -9.037 -5.608 31.902 1.00 96.94 103 LEU A CA 1
ATOM 828 C C . LEU A 1 103 ? -9.493 -6.660 30.890 1.00 96.94 103 LEU A C 1
ATOM 830 O O . LEU A 1 103 ? -10.602 -7.188 31.012 1.00 96.94 103 LEU A O 1
ATOM 834 N N . PHE A 1 104 ? -8.659 -6.959 29.897 1.00 97.81 104 PHE A N 1
ATOM 835 C CA . PHE A 1 104 ? -9.050 -7.758 28.741 1.00 97.81 104 PHE A CA 1
ATOM 836 C C . PHE A 1 104 ? -7.933 -8.692 28.266 1.00 97.81 104 PHE A C 1
ATOM 838 O O . PHE A 1 104 ? -6.809 -8.259 28.016 1.00 97.81 104 PHE A O 1
ATOM 845 N N . ALA A 1 105 ? -8.238 -9.976 28.092 1.00 95.88 105 ALA A N 1
ATOM 846 C CA . ALA A 1 105 ? -7.302 -10.950 27.530 1.00 95.88 105 ALA A CA 1
ATOM 847 C C . ALA A 1 105 ? -7.996 -11.886 26.549 1.00 95.88 105 ALA A C 1
ATOM 849 O O . ALA A 1 105 ? -9.167 -12.239 26.719 1.00 95.88 105 ALA A O 1
ATOM 850 N N . THR A 1 106 ? -7.241 -12.310 25.540 1.00 94.31 106 THR A N 1
ATOM 851 C CA . THR A 1 106 ? -7.681 -13.246 24.508 1.00 94.31 106 THR A CA 1
ATOM 852 C C . THR A 1 106 ? -6.904 -14.546 24.577 1.00 94.31 106 THR A C 1
ATOM 854 O O . THR A 1 106 ? -5.716 -14.552 24.898 1.00 94.31 106 THR A O 1
ATOM 857 N N . ASP A 1 107 ? -7.559 -15.643 24.224 1.00 86.88 107 ASP A N 1
ATOM 858 C CA . ASP A 1 107 ? -6.900 -16.917 23.974 1.00 86.88 107 ASP A CA 1
ATOM 859 C C . ASP A 1 107 ? -6.462 -17.054 22.503 1.00 86.88 107 ASP A C 1
ATOM 861 O O . ASP A 1 107 ? -6.677 -16.178 21.659 1.00 86.88 107 ASP A O 1
ATOM 865 N N . THR A 1 108 ? -5.829 -18.181 22.184 1.00 82.88 108 THR A N 1
ATOM 866 C CA . THR A 1 108 ? -5.334 -18.496 20.837 1.00 82.88 108 THR A CA 1
ATOM 867 C C . THR A 1 108 ? -6.446 -18.746 19.813 1.00 82.88 108 THR A C 1
ATOM 869 O O . THR A 1 108 ? -6.160 -18.823 18.621 1.00 82.88 108 THR A O 1
ATOM 872 N N . THR A 1 109 ? -7.709 -18.840 20.241 1.00 85.62 109 THR A N 1
ATOM 873 C CA . THR A 1 109 ? -8.885 -19.031 19.375 1.00 85.62 109 THR A CA 1
ATOM 874 C C . THR A 1 109 ? -9.545 -17.713 18.966 1.00 85.62 109 THR A C 1
ATOM 876 O O . THR A 1 109 ? -10.629 -17.720 18.383 1.00 85.62 109 THR A O 1
ATOM 879 N N . LEU A 1 110 ? -8.883 -16.578 19.233 1.00 90.62 110 LEU A N 1
ATOM 880 C CA . LEU A 1 110 ? -9.383 -15.222 18.967 1.00 90.62 110 LEU A CA 1
ATOM 881 C C . LEU A 1 110 ? -10.653 -14.891 19.766 1.00 90.62 110 LEU A C 1
ATOM 883 O O . LEU A 1 110 ? -11.473 -14.075 19.338 1.00 90.62 110 LEU A O 1
ATOM 887 N N . LYS A 1 111 ? -10.811 -15.524 20.930 1.00 93.75 111 LYS A N 1
ATOM 888 C CA . LYS A 1 111 ? -11.898 -15.275 21.874 1.00 93.75 111 LYS A CA 1
ATOM 889 C C . LYS A 1 111 ? -11.351 -14.669 23.154 1.00 93.75 111 LYS A C 1
ATOM 891 O O . LYS A 1 111 ? -10.222 -14.959 23.544 1.00 93.75 111 LYS A O 1
ATOM 896 N N . PHE A 1 112 ? -12.134 -13.829 23.824 1.00 96.75 112 PHE A N 1
ATOM 897 C CA . PHE A 1 112 ? -11.717 -13.290 25.113 1.00 96.75 112 PHE A CA 1
ATOM 898 C C . PHE A 1 112 ? -11.960 -14.302 26.229 1.00 96.75 112 PHE A C 1
ATOM 900 O O . PHE A 1 112 ? -13.035 -14.889 26.326 1.00 96.75 112 PHE A O 1
ATOM 907 N N . ASN A 1 113 ? -10.963 -14.493 27.086 1.00 95.06 113 ASN A N 1
ATOM 908 C CA . ASN A 1 113 ? -11.072 -15.325 28.284 1.00 95.06 113 ASN A CA 1
ATOM 909 C C . ASN A 1 113 ? -11.112 -14.491 29.575 1.00 95.06 113 ASN A C 1
ATOM 911 O O . ASN A 1 113 ? -11.406 -15.026 30.640 1.00 95.06 113 ASN A O 1
ATOM 915 N N . THR A 1 114 ? -10.836 -13.188 29.473 1.00 96.19 114 THR A N 1
ATOM 916 C CA . THR A 1 114 ? -10.864 -12.226 30.575 1.00 96.19 114 THR A CA 1
ATOM 917 C C . THR A 1 114 ? -11.523 -10.948 30.081 1.00 96.19 114 THR A C 1
ATOM 919 O O . THR A 1 114 ? -11.112 -10.398 29.061 1.00 96.19 114 THR A O 1
ATOM 922 N N . LEU A 1 115 ? -12.533 -10.483 30.812 1.00 97.25 115 LEU A N 1
ATOM 923 C CA . LEU A 1 115 ? -13.168 -9.186 30.619 1.00 97.25 115 LEU A CA 1
ATOM 924 C C . LEU A 1 115 ? -13.659 -8.684 31.976 1.00 97.25 115 LEU A C 1
ATOM 926 O O . LEU A 1 115 ? -14.483 -9.338 32.617 1.00 97.25 115 LEU A O 1
ATOM 930 N N . LYS A 1 116 ? -13.165 -7.529 32.410 1.00 96.12 116 LYS A N 1
ATOM 931 C CA . LYS A 1 116 ? -13.610 -6.878 33.643 1.00 96.12 116 LYS A CA 1
ATOM 932 C C . LYS A 1 116 ? -13.652 -5.373 33.447 1.00 96.12 116 LYS A C 1
ATOM 934 O O . LYS A 1 116 ? -12.646 -4.789 33.070 1.00 96.12 116 LYS A O 1
ATOM 939 N N . PHE A 1 117 ? -14.787 -4.767 33.775 1.00 96.00 117 PHE A N 1
ATOM 940 C CA . PHE A 1 117 ? -14.974 -3.320 33.793 1.00 96.00 117 PHE A CA 1
ATOM 941 C C . PHE A 1 117 ? -14.822 -2.805 35.226 1.00 96.00 117 PHE A C 1
ATOM 943 O O . PHE A 1 117 ? -15.465 -3.317 36.142 1.00 96.00 117 PHE A O 1
ATOM 950 N N . THR A 1 118 ? -13.990 -1.790 35.418 1.00 95.56 118 THR A N 1
ATOM 951 C CA . THR A 1 118 ? -13.809 -1.088 36.691 1.00 95.56 118 THR A CA 1
ATOM 952 C C . THR A 1 118 ? -14.063 0.401 36.450 1.00 95.56 118 THR A C 1
ATOM 954 O O . THR A 1 118 ? -13.350 0.996 35.644 1.00 95.56 118 THR A O 1
ATOM 957 N N . PRO A 1 119 ? -15.068 1.029 37.084 1.00 92.75 119 PRO A N 1
ATOM 958 C CA . PRO A 1 119 ? -15.329 2.450 36.878 1.00 92.75 119 PRO A CA 1
ATOM 959 C C . PRO A 1 119 ? -14.133 3.279 37.359 1.00 92.75 119 PRO A C 1
ATOM 961 O O . PRO A 1 119 ? -13.632 3.081 38.467 1.00 92.75 119 PRO A O 1
ATOM 964 N N . LEU A 1 120 ? -13.669 4.215 36.531 1.00 87.81 120 LEU A N 1
ATOM 965 C CA . LEU A 1 120 ? -12.643 5.179 36.924 1.00 87.81 120 LEU A CA 1
ATOM 966 C C . LEU A 1 120 ? -13.300 6.338 37.678 1.00 87.81 120 LEU A C 1
ATOM 968 O O . LEU A 1 120 ? -14.391 6.777 37.326 1.00 87.81 120 LEU A O 1
ATOM 972 N N . ALA A 1 121 ? -12.651 6.861 38.718 1.00 78.31 121 ALA A N 1
ATOM 973 C CA . ALA A 1 121 ? -13.192 8.005 39.450 1.00 78.31 121 ALA A CA 1
ATOM 974 C C . ALA A 1 121 ? -13.442 9.193 38.498 1.00 78.31 121 ALA A C 1
ATOM 976 O O . ALA A 1 121 ? -12.552 9.583 37.737 1.00 78.31 121 ALA A O 1
ATOM 977 N N . ILE A 1 122 ? -14.650 9.763 38.549 1.00 59.06 122 ILE A N 1
ATOM 978 C CA . ILE A 1 122 ? -15.046 10.923 37.744 1.00 59.06 122 ILE A CA 1
ATOM 979 C C . ILE A 1 122 ? -14.106 12.083 38.086 1.00 59.06 122 ILE A C 1
ATOM 981 O O . ILE A 1 122 ? -14.123 12.599 39.204 1.00 59.06 122 ILE A O 1
ATOM 985 N N . LYS A 1 123 ? -13.284 12.529 37.129 1.00 50.69 123 LYS A N 1
ATOM 986 C CA . LYS A 1 123 ? -12.693 13.870 37.221 1.00 50.69 123 LYS A CA 1
ATOM 987 C C . LYS A 1 123 ? -13.831 14.852 36.940 1.00 50.69 123 LYS A C 1
ATOM 989 O O . LYS A 1 123 ? -14.438 14.716 35.881 1.00 50.69 123 LYS A O 1
ATOM 994 N N . PRO A 1 124 ? -14.146 15.803 37.835 1.00 42.22 124 PRO A N 1
ATOM 995 C CA . PRO A 1 124 ? -15.261 16.715 37.625 1.00 42.22 124 PRO A CA 1
ATOM 996 C C . PRO A 1 124 ? -15.011 17.524 36.351 1.00 42.22 124 PRO A C 1
ATOM 998 O O . PRO A 1 124 ? -14.168 18.420 36.322 1.00 42.22 124 PRO A O 1
ATOM 1001 N N . GLN A 1 125 ? -15.721 17.179 35.281 1.00 43.69 125 GLN A N 1
ATOM 1002 C CA . GLN A 1 125 ? -15.902 18.047 34.132 1.00 43.69 125 GLN A CA 1
ATOM 1003 C C . GLN A 1 125 ? -17.300 18.634 34.227 1.00 43.69 125 GLN A C 1
ATOM 1005 O O . GLN A 1 125 ? -18.270 17.937 34.506 1.00 43.69 125 GLN A O 1
ATOM 1010 N N . VAL A 1 126 ? -17.371 19.950 34.063 1.00 38.66 126 VAL A N 1
ATOM 1011 C CA . VAL A 1 126 ? -18.609 20.720 34.117 1.00 38.66 126 VAL A CA 1
ATOM 1012 C C . VAL A 1 126 ? -19.521 20.249 32.982 1.00 38.66 126 VAL A C 1
ATOM 1014 O O . VAL A 1 126 ? -19.289 20.578 31.820 1.00 38.66 126 VAL A O 1
ATOM 1017 N N . GLU A 1 127 ? -20.550 19.472 33.313 1.00 40.50 127 GLU A N 1
ATOM 1018 C CA . GLU A 1 127 ? -21.601 19.088 32.377 1.00 40.50 127 GLU A CA 1
ATOM 1019 C C . GLU A 1 127 ? -22.418 20.323 31.980 1.00 40.50 127 GLU A C 1
ATOM 1021 O O . GLU A 1 127 ? -23.115 20.932 32.793 1.00 40.50 127 GLU A O 1
ATOM 1026 N N . LYS A 1 128 ? -22.384 20.677 30.693 1.00 35.44 128 LYS A N 1
ATOM 1027 C CA . LYS A 1 128 ? -23.526 21.346 30.069 1.00 35.44 128 LYS A CA 1
ATOM 1028 C C . LYS A 1 128 ? -24.531 20.262 29.718 1.00 35.44 128 LYS A C 1
ATOM 1030 O O . LYS A 1 128 ? -24.309 19.493 28.787 1.00 35.44 128 LYS A O 1
ATOM 1035 N N . THR A 1 129 ? -25.634 20.219 30.453 1.00 36.84 129 THR A N 1
ATOM 1036 C CA . THR A 1 129 ? -26.779 19.362 30.151 1.00 36.84 129 THR A CA 1
ATOM 1037 C C . THR A 1 129 ? -27.347 19.756 28.788 1.00 36.84 129 THR A C 1
ATOM 1039 O O . THR A 1 129 ? -28.043 20.762 28.660 1.00 36.84 129 THR A O 1
ATOM 1042 N N . ILE A 1 130 ? -27.038 18.981 27.749 1.00 38.62 130 ILE A N 1
ATOM 1043 C CA . ILE A 1 130 ? -27.780 19.025 26.490 1.00 38.62 130 ILE A CA 1
ATOM 1044 C C . ILE A 1 130 ? -28.644 17.771 26.457 1.00 38.62 130 ILE A C 1
ATOM 1046 O O . ILE A 1 130 ? -28.179 16.680 26.141 1.00 38.62 130 ILE A O 1
ATOM 1050 N N . VAL A 1 131 ? -29.923 17.938 26.784 1.00 40.75 131 VAL A N 1
ATOM 1051 C CA . VAL A 1 131 ? -30.941 16.936 26.471 1.00 40.75 131 VAL A CA 1
ATOM 1052 C C . VAL A 1 131 ? -31.216 17.051 24.973 1.00 40.75 131 VAL A C 1
ATOM 1054 O O . VAL A 1 131 ? -31.978 17.915 24.542 1.00 40.75 131 VAL A O 1
ATOM 1057 N N . VAL A 1 132 ? -30.561 16.219 24.162 1.00 36.91 132 VAL A N 1
ATOM 1058 C CA . VAL A 1 132 ? -30.976 16.007 22.770 1.00 36.91 132 VAL A CA 1
ATOM 1059 C C . VAL A 1 132 ? -31.937 14.817 22.758 1.00 36.91 132 VAL A C 1
ATOM 1061 O O . VAL A 1 132 ? -31.549 13.734 23.198 1.00 36.91 132 VAL A O 1
ATOM 1064 N N . PRO A 1 133 ? -33.173 14.964 22.250 1.00 39.75 133 PRO A N 1
ATOM 1065 C CA . PRO A 1 133 ? -34.021 13.815 21.989 1.00 39.75 133 PRO A CA 1
ATOM 1066 C C . PRO A 1 133 ? -33.362 12.980 20.888 1.00 39.75 133 PRO A C 1
ATOM 1068 O O . PRO A 1 133 ? -33.217 13.433 19.750 1.00 39.75 133 PRO A O 1
ATOM 1071 N N . ALA A 1 134 ? -32.939 11.765 21.233 1.00 38.09 134 ALA A N 1
ATOM 1072 C CA . ALA A 1 134 ? -32.365 10.820 20.292 1.00 38.09 134 ALA A CA 1
ATOM 1073 C C . ALA A 1 134 ? -33.445 10.351 19.305 1.00 38.09 134 ALA A C 1
ATOM 1075 O O . ALA A 1 134 ? -34.128 9.354 19.517 1.00 38.09 134 ALA A O 1
ATOM 1076 N N . THR A 1 135 ? -33.579 11.051 18.181 1.00 36.03 135 THR A N 1
ATOM 1077 C CA . THR A 1 135 ? -34.033 10.403 16.950 1.00 36.03 135 THR A CA 1
ATOM 1078 C C . THR A 1 135 ? -32.866 9.551 16.466 1.00 36.03 135 THR A C 1
ATOM 1080 O O . THR A 1 135 ? -32.000 10.009 15.723 1.00 36.03 135 THR A O 1
ATOM 1083 N N . GLN A 1 136 ? -32.787 8.313 16.963 1.00 41.28 136 GLN A N 1
ATOM 1084 C CA . GLN A 1 136 ? -31.845 7.320 16.458 1.00 41.28 136 GLN A CA 1
ATOM 1085 C C . GLN A 1 136 ? -32.185 7.051 14.988 1.00 41.28 136 GLN A C 1
ATOM 1087 O O . GLN A 1 136 ? -33.023 6.212 14.665 1.00 41.28 136 GLN A O 1
ATOM 1092 N N . LYS A 1 137 ? -31.510 7.749 14.068 1.00 44.19 137 LYS A N 1
ATOM 1093 C CA . LYS A 1 137 ? -31.183 7.117 12.790 1.00 44.19 137 LYS A CA 1
ATOM 1094 C C . LYS A 1 137 ? -30.446 5.834 13.156 1.00 44.19 137 LYS A C 1
ATOM 1096 O O . LYS A 1 137 ? -29.478 5.904 13.911 1.00 44.19 137 LYS A O 1
ATOM 1101 N N . SER A 1 138 ? -30.932 4.692 12.677 1.00 46.84 138 SER A N 1
ATOM 1102 C CA . SER A 1 138 ? -30.228 3.419 12.802 1.00 46.84 138 SER A CA 1
ATOM 1103 C C . SER A 1 138 ? -28.811 3.619 12.268 1.00 46.84 138 SER A C 1
ATOM 1105 O O . SER A 1 138 ? -28.628 3.796 11.062 1.00 46.84 138 SER A O 1
ATOM 1107 N N . VAL A 1 139 ? -27.831 3.706 13.166 1.00 62.78 139 VAL A N 1
ATOM 1108 C CA . VAL A 1 139 ? -26.428 3.803 12.774 1.00 62.78 139 VAL A CA 1
ATOM 1109 C C . VAL A 1 139 ? -26.081 2.464 12.140 1.00 62.78 139 VAL A C 1
ATOM 1111 O O . VAL A 1 139 ? -26.386 1.421 12.715 1.00 62.78 139 VAL A O 1
ATOM 1114 N N . ASP A 1 140 ? -25.527 2.486 10.931 1.00 78.12 140 ASP A N 1
ATOM 1115 C CA . ASP A 1 140 ? -25.130 1.258 10.257 1.00 78.12 140 ASP A CA 1
ATOM 1116 C C . ASP A 1 140 ? -24.014 0.584 11.067 1.00 78.12 140 ASP A C 1
ATOM 1118 O O . ASP A 1 140 ? -23.043 1.224 11.478 1.00 78.12 140 ASP A O 1
ATOM 1122 N N . ASN A 1 141 ? -24.160 -0.716 11.299 1.00 78.44 141 ASN A N 1
ATOM 1123 C CA . ASN A 1 141 ? -23.179 -1.524 12.007 1.00 78.44 141 ASN A CA 1
ATOM 1124 C C . ASN A 1 141 ? -21.785 -1.450 11.357 1.00 78.44 141 ASN A C 1
ATOM 1126 O O . ASN A 1 141 ? -20.777 -1.431 12.064 1.00 78.44 141 ASN A O 1
ATOM 1130 N N . ASP A 1 142 ? -21.708 -1.354 10.027 1.00 80.75 142 ASP A N 1
ATOM 1131 C CA . ASP A 1 142 ? -20.424 -1.192 9.341 1.00 80.75 142 ASP A CA 1
ATOM 1132 C C . ASP A 1 142 ? -19.765 0.152 9.731 1.00 80.75 142 ASP A C 1
ATOM 1134 O O . ASP A 1 142 ? -18.554 0.200 9.945 1.00 80.75 142 ASP A O 1
ATOM 1138 N N . ASP A 1 143 ? -20.546 1.223 9.924 1.00 86.19 143 ASP A N 1
ATOM 1139 C CA . ASP A 1 143 ? -20.023 2.541 10.312 1.00 86.19 143 ASP A CA 1
ATOM 1140 C C . ASP A 1 143 ? -19.463 2.517 11.745 1.00 86.19 143 ASP A C 1
ATOM 1142 O O . ASP A 1 143 ? -18.369 3.022 11.999 1.00 86.19 143 ASP A O 1
ATOM 1146 N N . LEU A 1 144 ? -20.161 1.855 12.676 1.00 82.56 144 LEU A N 1
ATOM 1147 C CA . LEU A 1 144 ? -19.708 1.705 14.066 1.00 82.56 144 LEU A CA 1
ATOM 1148 C C . LEU A 1 144 ? -18.397 0.917 14.175 1.00 82.56 144 LEU A C 1
ATOM 1150 O O . LEU A 1 144 ? -17.542 1.244 15.003 1.00 82.56 144 LEU A O 1
ATOM 1154 N N . PHE A 1 145 ? -18.233 -0.125 13.359 1.00 84.44 145 PHE A N 1
ATOM 1155 C CA . PHE A 1 145 ? -17.008 -0.918 13.356 1.00 84.44 145 PHE A CA 1
ATOM 1156 C C . PHE A 1 145 ? -15.823 -0.122 12.796 1.00 84.44 145 PHE A C 1
ATOM 1158 O O . PHE A 1 145 ? -14.739 -0.137 13.386 1.00 84.44 145 PHE A O 1
ATOM 1165 N N . VAL A 1 146 ? -16.027 0.607 11.693 1.00 88.50 146 VAL A N 1
ATOM 1166 C CA . VAL A 1 146 ? -14.979 1.451 11.101 1.00 88.50 146 VAL A CA 1
ATOM 1167 C C . VAL A 1 146 ? -14.563 2.562 12.063 1.00 88.50 146 VAL A C 1
ATOM 1169 O O . VAL A 1 146 ? -13.363 2.745 12.268 1.00 88.50 146 VAL A O 1
ATOM 1172 N N . ASP A 1 147 ? -15.519 3.225 12.721 1.00 87.38 147 ASP A N 1
ATOM 1173 C CA . ASP A 1 147 ? -15.248 4.245 13.741 1.00 87.38 147 ASP A CA 1
ATOM 1174 C C . ASP A 1 147 ? -14.351 3.705 14.864 1.00 87.38 147 ASP A C 1
ATOM 1176 O O . ASP A 1 147 ? -13.367 4.348 15.239 1.00 87.38 147 ASP A O 1
ATOM 1180 N N . SER A 1 148 ? -14.660 2.515 15.392 1.00 82.69 148 SER A N 1
ATOM 1181 C CA . SER A 1 148 ? -13.883 1.894 16.474 1.00 82.69 148 SER A CA 1
ATOM 1182 C C . SER A 1 148 ? -12.433 1.639 16.049 1.00 82.69 148 SER A C 1
ATOM 1184 O O . SER A 1 148 ? -11.483 2.051 16.724 1.00 82.69 148 SER A O 1
ATOM 1186 N N . VAL A 1 149 ? -12.238 1.032 14.874 1.00 86.19 149 VAL A N 1
ATOM 1187 C CA . VAL A 1 149 ? -10.901 0.724 14.348 1.00 86.19 149 VAL A CA 1
ATOM 1188 C C . VAL A 1 149 ? -10.114 2.000 14.038 1.00 86.19 149 VAL A C 1
ATOM 1190 O O . VAL A 1 149 ? -8.944 2.104 14.419 1.00 86.19 149 VAL A O 1
ATOM 1193 N N . ALA A 1 150 ? -10.740 2.982 13.387 1.00 88.56 150 ALA A N 1
ATOM 1194 C CA . ALA A 1 150 ? -10.100 4.233 12.992 1.00 88.56 150 ALA A CA 1
ATOM 1195 C C . ALA A 1 150 ? -9.657 5.065 14.201 1.00 88.56 150 ALA A C 1
ATOM 1197 O O . ALA A 1 150 ? -8.499 5.487 14.275 1.00 88.56 150 ALA A O 1
ATOM 1198 N N . ASN A 1 151 ? -10.535 5.239 15.193 1.00 84.25 151 ASN A N 1
ATOM 1199 C CA . ASN A 1 151 ? -10.208 5.966 16.419 1.00 84.25 151 ASN A CA 1
ATOM 1200 C C . ASN A 1 151 ? -9.105 5.260 17.214 1.00 84.25 151 ASN A C 1
ATOM 1202 O O . ASN A 1 151 ? -8.218 5.914 17.762 1.00 84.25 151 ASN A O 1
ATOM 1206 N N . ALA A 1 152 ? -9.100 3.926 17.243 1.00 81.31 152 ALA A N 1
ATOM 1207 C CA . ALA A 1 152 ? -8.036 3.161 17.884 1.00 81.31 152 ALA A CA 1
ATOM 1208 C C . ALA A 1 152 ? -6.688 3.259 17.142 1.00 81.31 152 ALA A C 1
ATOM 1210 O O . ALA A 1 152 ? -5.634 3.072 17.763 1.00 81.31 152 ALA A O 1
ATOM 1211 N N . TYR A 1 153 ? -6.701 3.510 15.831 1.00 82.69 153 TYR A N 1
ATOM 1212 C CA . TYR A 1 153 ? -5.503 3.696 15.010 1.00 82.69 153 TYR A CA 1
ATOM 1213 C C . TYR A 1 153 ? -4.923 5.112 15.145 1.00 82.69 153 TYR A C 1
ATOM 1215 O O . TYR A 1 153 ? -3.716 5.262 15.322 1.00 82.69 153 TYR A O 1
ATOM 1223 N N . LEU A 1 154 ? -5.769 6.146 15.163 1.00 83.44 154 LEU A N 1
ATOM 1224 C CA . LEU A 1 154 ? -5.352 7.551 15.293 1.00 83.44 154 LEU A CA 1
ATOM 1225 C C . LEU A 1 154 ? -4.653 7.896 16.609 1.00 83.44 154 LEU A C 1
ATOM 1227 O O . LEU A 1 154 ? -3.908 8.865 16.679 1.00 83.44 154 LEU A O 1
ATOM 1231 N N . LYS A 1 155 ? -4.872 7.114 17.665 1.00 76.88 155 LYS A N 1
ATOM 1232 C CA . LYS A 1 155 ? -4.200 7.333 18.954 1.00 76.88 155 LYS A CA 1
ATOM 1233 C C . LYS A 1 155 ? -2.739 6.882 18.969 1.00 76.88 155 LYS A C 1
ATOM 1235 O O . LYS A 1 155 ? -2.047 7.097 19.963 1.00 76.88 155 LYS A O 1
ATOM 1240 N N . GLN A 1 156 ? -2.260 6.243 17.903 1.00 73.69 156 GLN A N 1
ATOM 1241 C CA . GLN A 1 156 ? -0.838 5.959 17.732 1.00 73.69 156 GLN A CA 1
ATOM 1242 C C . GLN A 1 156 ? -0.089 7.257 17.397 1.00 73.69 156 GLN A C 1
ATOM 1244 O O . GLN A 1 156 ? -0.561 8.057 16.596 1.00 73.69 156 GLN A O 1
ATOM 1249 N N . GLN A 1 157 ? 1.097 7.459 17.983 1.00 66.44 157 GLN A N 1
ATOM 1250 C CA . GLN A 1 157 ? 1.819 8.744 17.934 1.00 66.44 157 GLN A CA 1
ATOM 1251 C C . GLN A 1 157 ? 2.145 9.264 16.519 1.00 66.44 157 GLN A C 1
ATOM 1253 O O . GLN A 1 157 ? 2.389 10.458 16.362 1.00 66.44 157 GLN A O 1
ATOM 1258 N N . ASN A 1 158 ? 2.129 8.396 15.503 1.00 76.50 158 ASN A N 1
ATOM 1259 C CA . ASN A 1 158 ? 2.568 8.714 14.142 1.00 76.50 158 ASN A CA 1
ATOM 1260 C C . ASN A 1 158 ? 1.426 8.798 13.116 1.00 76.50 158 ASN A C 1
ATOM 1262 O O . ASN A 1 158 ? 1.701 8.911 11.923 1.00 76.50 158 ASN A O 1
ATOM 1266 N N . THR A 1 159 ? 0.162 8.752 13.544 1.00 82.62 159 THR A N 1
ATOM 1267 C CA . THR A 1 159 ? -0.981 8.830 12.625 1.00 82.62 159 THR A CA 1
ATOM 1268 C C . THR A 1 159 ? -1.740 10.133 12.831 1.00 82.62 159 THR A C 1
ATOM 1270 O O . THR A 1 159 ? -2.384 10.322 13.856 1.00 82.62 159 THR A O 1
ATOM 1273 N N . GLN A 1 160 ? -1.702 11.016 11.833 1.00 88.75 160 GLN A N 1
ATOM 1274 C CA . GLN A 1 160 ? -2.385 12.313 11.893 1.00 88.75 160 GLN A CA 1
ATOM 1275 C C . GLN A 1 160 ? -3.695 12.336 11.093 1.00 88.75 160 GLN A C 1
ATOM 1277 O O . GLN A 1 160 ? -4.688 12.886 11.558 1.00 88.75 160 GLN A O 1
ATOM 1282 N N . SER A 1 161 ? -3.698 11.706 9.916 1.00 92.12 161 SER A N 1
ATOM 1283 C CA . SER A 1 161 ? -4.807 11.702 8.962 1.00 92.12 161 SER A CA 1
ATOM 1284 C C . SER A 1 161 ? -5.082 10.278 8.498 1.00 92.12 161 SER A C 1
ATOM 1286 O O . SER A 1 161 ? -4.140 9.530 8.225 1.00 92.12 161 SER A O 1
ATOM 1288 N N . LEU A 1 162 ? -6.355 9.907 8.380 1.00 92.94 162 LEU A N 1
ATOM 1289 C CA . LEU A 1 162 ? -6.774 8.599 7.890 1.00 92.94 162 LEU A CA 1
ATOM 1290 C C . LEU A 1 162 ? -7.970 8.738 6.945 1.00 92.94 162 LEU A C 1
ATOM 1292 O O . LEU A 1 162 ? -8.991 9.323 7.303 1.00 92.94 162 LEU A O 1
ATOM 1296 N N . ALA A 1 163 ? -7.853 8.154 5.754 1.00 93.38 163 ALA A N 1
ATOM 1297 C CA . ALA A 1 163 ? -8.951 7.970 4.814 1.00 93.38 163 ALA A CA 1
ATOM 1298 C C . ALA A 1 163 ? -9.155 6.469 4.571 1.00 93.38 163 ALA A C 1
ATOM 1300 O O . ALA A 1 163 ? -8.197 5.749 4.292 1.00 93.38 163 ALA A O 1
ATOM 1301 N N . ILE A 1 164 ? -10.394 5.997 4.687 1.00 93.81 164 ILE A N 1
ATOM 1302 C CA . ILE A 1 164 ? -10.773 4.591 4.506 1.00 93.81 164 ILE A CA 1
ATOM 1303 C C . ILE A 1 164 ? -11.843 4.523 3.421 1.00 93.81 164 ILE A C 1
ATOM 1305 O O . ILE A 1 164 ? -12.865 5.196 3.523 1.00 93.81 164 ILE A O 1
ATOM 1309 N N . GLY A 1 165 ? -11.627 3.693 2.402 1.00 91.81 165 GLY A N 1
ATOM 1310 C CA . GLY A 1 165 ? -12.639 3.331 1.411 1.00 91.81 165 GLY A CA 1
ATOM 1311 C C . GLY A 1 165 ? -13.033 1.863 1.558 1.00 91.81 165 GLY A C 1
ATOM 1312 O O . GLY A 1 165 ? -12.161 1.003 1.657 1.00 91.81 165 GLY A O 1
ATOM 1313 N N . ILE A 1 166 ? -14.333 1.570 1.562 1.00 91.44 166 ILE A N 1
ATOM 1314 C CA . ILE A 1 166 ? -14.876 0.207 1.586 1.00 91.44 166 ILE A CA 1
ATOM 1315 C C . ILE A 1 166 ? -15.747 0.018 0.354 1.00 91.44 166 ILE A C 1
ATOM 1317 O O . ILE A 1 166 ? -16.710 0.758 0.174 1.00 91.44 166 ILE A O 1
ATOM 1321 N N . LEU A 1 167 ? -15.429 -0.992 -0.454 1.00 89.06 167 LEU A N 1
ATOM 1322 C CA . LEU A 1 167 ? -16.269 -1.470 -1.548 1.00 89.06 167 LEU A CA 1
ATOM 1323 C C . LEU A 1 167 ? -16.878 -2.815 -1.144 1.00 89.06 167 LEU A C 1
ATOM 1325 O O . LEU A 1 167 ? -16.158 -3.797 -0.965 1.00 89.06 167 LEU A O 1
ATOM 1329 N N . LYS A 1 168 ? -18.202 -2.872 -0.998 1.00 85.62 168 LYS A N 1
ATOM 1330 C CA . LYS A 1 168 ? -18.936 -4.081 -0.596 1.00 85.62 168 LYS A CA 1
ATOM 1331 C C . LYS A 1 168 ? -20.225 -4.172 -1.398 1.00 85.62 168 LYS A C 1
ATOM 1333 O O . LYS A 1 168 ? -21.018 -3.238 -1.402 1.00 85.6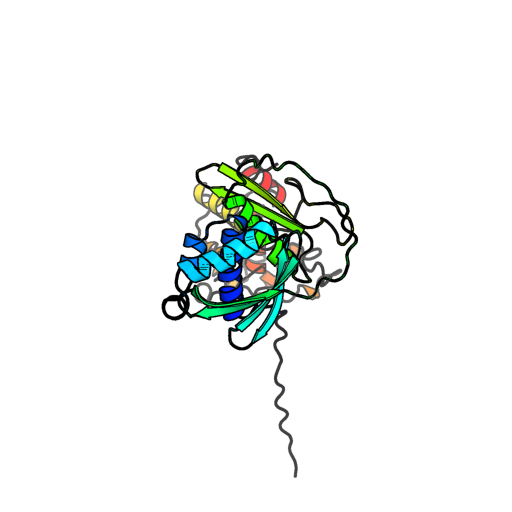2 168 LYS A O 1
ATOM 1338 N N . ASN A 1 169 ? -20.430 -5.293 -2.093 1.00 89.88 169 ASN A N 1
ATOM 1339 C CA . ASN A 1 169 ? -21.604 -5.526 -2.947 1.00 89.88 169 ASN A CA 1
ATOM 1340 C C . ASN A 1 169 ? -21.855 -4.389 -3.961 1.00 89.88 169 ASN A C 1
ATOM 1342 O O . ASN A 1 169 ? -22.989 -3.956 -4.149 1.00 89.88 169 ASN A O 1
ATOM 1346 N N . GLY A 1 170 ? -20.783 -3.861 -4.564 1.00 88.75 170 GLY A N 1
ATOM 1347 C CA . GLY A 1 170 ? -20.851 -2.752 -5.523 1.00 88.75 170 GLY A CA 1
ATOM 1348 C C . GLY A 1 170 ? -21.133 -1.373 -4.912 1.00 88.75 170 GLY A C 1
ATOM 1349 O O . GLY A 1 170 ? -21.184 -0.395 -5.649 1.00 88.75 170 GLY A O 1
ATOM 1350 N N . GLN A 1 171 ? -21.297 -1.270 -3.590 1.00 89.06 171 GLN A N 1
ATOM 1351 C CA . GLN A 1 171 ? -21.485 -0.000 -2.893 1.00 89.06 171 GLN A CA 1
ATOM 1352 C C . GLN A 1 171 ? -20.179 0.464 -2.259 1.00 89.06 171 GLN A C 1
ATOM 1354 O O . GLN A 1 171 ? -19.483 -0.320 -1.607 1.00 89.06 171 GLN A O 1
ATOM 1359 N N . THR A 1 172 ? -19.884 1.752 -2.425 1.00 90.50 172 THR A N 1
ATOM 1360 C CA . THR A 1 172 ? -18.707 2.390 -1.839 1.00 90.50 172 THR A CA 1
ATOM 1361 C C . THR A 1 172 ? -19.110 3.252 -0.654 1.00 90.50 172 THR A C 1
ATOM 1363 O O . THR A 1 172 ? -19.986 4.110 -0.770 1.00 90.50 172 THR A O 1
ATOM 1366 N N . LYS A 1 173 ? -18.420 3.072 0.470 1.00 92.12 173 LYS A N 1
ATOM 1367 C CA . LYS A 1 173 ? -18.435 4.001 1.600 1.00 92.12 173 LYS A CA 1
ATOM 1368 C C . LYS A 1 173 ? -17.040 4.557 1.835 1.00 92.12 173 LYS A C 1
ATOM 1370 O O . LYS A 1 173 ? -16.045 3.859 1.637 1.00 92.12 173 LYS A O 1
ATOM 1375 N N . SER A 1 174 ? -16.971 5.812 2.261 1.00 93.25 174 SER A N 1
ATOM 1376 C CA . SER A 1 174 ? -15.712 6.480 2.576 1.00 93.25 174 SER A CA 1
ATOM 1377 C C . SER A 1 174 ? -15.789 7.138 3.941 1.00 93.25 174 SER A C 1
ATOM 1379 O O . SER A 1 174 ? -16.791 7.770 4.269 1.00 93.25 174 SER A O 1
ATOM 1381 N N . TYR A 1 175 ? -14.711 7.009 4.703 1.00 93.69 175 TYR A N 1
ATOM 1382 C CA . TYR A 1 175 ? -14.600 7.507 6.064 1.00 93.69 175 TYR A CA 1
ATOM 1383 C C . TYR A 1 175 ? -13.302 8.290 6.216 1.00 93.69 175 TYR A C 1
ATOM 1385 O O . TYR A 1 175 ? -12.268 7.912 5.658 1.00 93.69 175 TYR A O 1
ATOM 1393 N N . PHE A 1 176 ? -13.361 9.379 6.971 1.00 93.94 176 PHE A N 1
ATOM 1394 C CA . PHE A 1 176 ? -12.277 10.345 7.094 1.00 93.94 176 PHE A CA 1
ATOM 1395 C C . PHE A 1 176 ? -12.107 10.709 8.560 1.00 93.94 176 PHE A C 1
ATOM 1397 O O . PHE A 1 176 ? -13.061 11.142 9.204 1.00 93.94 176 PHE A O 1
ATOM 1404 N N . TYR A 1 177 ? -10.899 10.529 9.082 1.00 92.56 177 TYR A N 1
ATOM 1405 C CA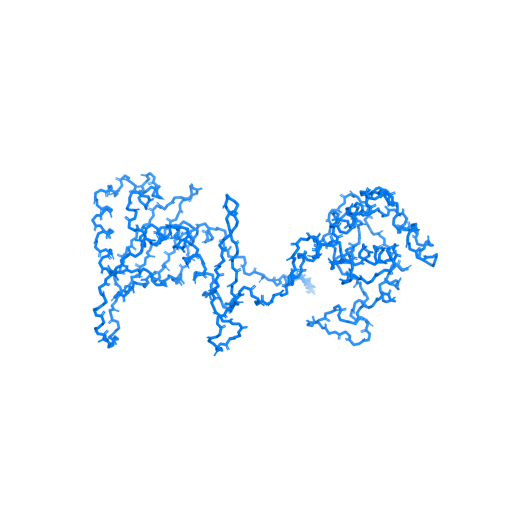 . TYR A 1 177 ? -10.608 10.728 10.494 1.00 92.56 177 TYR A CA 1
ATOM 1406 C C . TYR A 1 177 ? -9.289 11.474 10.689 1.00 92.56 177 TYR A C 1
ATOM 1408 O O . TYR A 1 177 ? -8.374 11.386 9.866 1.00 92.56 177 TYR A O 1
ATOM 1416 N N . GLY A 1 178 ? -9.179 12.162 11.823 1.00 91.69 178 GLY A N 1
ATOM 1417 C CA . GLY A 1 178 ? -7.998 12.940 12.176 1.00 91.69 178 GLY A CA 1
ATOM 1418 C C . GLY A 1 178 ? -7.985 14.300 11.487 1.00 91.69 178 GLY A C 1
ATOM 1419 O O . GLY A 1 178 ? -9.035 14.881 11.217 1.00 91.69 178 GLY A O 1
ATOM 1420 N N . GLU A 1 179 ? -6.790 14.813 11.219 1.00 91.38 179 GLU A N 1
ATOM 1421 C CA . GLU A 1 179 ? -6.575 16.140 10.643 1.00 91.38 179 GLU A CA 1
ATOM 1422 C C . GLU A 1 179 ? -5.501 16.073 9.551 1.00 91.38 179 GLU A C 1
ATOM 1424 O O . GLU A 1 179 ? -4.582 15.265 9.626 1.00 91.38 179 GLU A O 1
ATOM 1429 N N . THR A 1 180 ? -5.570 16.934 8.542 1.00 90.94 180 THR A N 1
ATOM 1430 C CA . THR A 1 180 ? -4.622 16.949 7.411 1.00 90.94 180 THR A CA 1
ATOM 1431 C C . THR A 1 180 ? -3.225 17.432 7.805 1.00 90.94 180 THR A C 1
ATOM 1433 O O . THR A 1 180 ? -2.247 17.087 7.145 1.00 90.94 180 THR A O 1
ATOM 1436 N N . ALA A 1 181 ? -3.108 18.192 8.894 1.00 88.12 181 ALA A N 1
ATOM 1437 C CA . ALA A 1 181 ? -1.844 18.533 9.532 1.00 88.12 181 ALA A CA 1
ATOM 1438 C C . ALA A 1 181 ? -2.041 18.637 11.045 1.00 88.12 181 ALA A C 1
ATOM 1440 O O . ALA A 1 181 ? -3.127 18.956 11.522 1.00 88.12 181 ALA A O 1
ATOM 1441 N N . LYS A 1 182 ? -0.979 18.386 11.812 1.00 86.19 182 LYS A N 1
ATOM 1442 C CA . LYS A 1 182 ? -1.051 18.356 13.274 1.00 86.19 182 LYS A CA 1
ATOM 1443 C C . LYS A 1 182 ? -1.549 19.683 13.850 1.00 86.19 182 LYS A C 1
ATOM 1445 O O . LYS A 1 182 ? -0.858 20.694 13.749 1.00 86.19 182 LYS A O 1
ATOM 1450 N N . GLY A 1 183 ? -2.709 19.644 14.503 1.00 86.56 183 GLY A N 1
ATOM 1451 C CA . GLY A 1 183 ? -3.307 20.780 15.200 1.00 86.56 183 GLY A CA 1
ATOM 1452 C C . GLY A 1 183 ? -4.041 21.755 14.283 1.00 86.56 183 GLY A C 1
ATOM 1453 O O . GLY A 1 183 ? -4.420 22.830 14.745 1.00 86.56 183 GLY A O 1
ATOM 1454 N N . ASN A 1 184 ? -4.234 21.420 13.003 1.00 91.50 184 ASN A N 1
ATOM 1455 C CA . ASN A 1 184 ? -4.931 22.297 12.064 1.00 91.50 184 ASN A CA 1
ATOM 1456 C C . ASN A 1 184 ? -6.456 22.110 12.070 1.00 91.50 184 ASN A C 1
ATOM 1458 O O . ASN A 1 184 ? -7.142 22.848 11.362 1.00 91.50 184 ASN A O 1
ATOM 1462 N N . GLN A 1 185 ? -6.978 21.126 12.816 1.00 88.56 185 GLN A N 1
ATOM 1463 C CA . GLN A 1 185 ? -8.415 20.840 12.964 1.00 88.56 185 GLN A CA 1
ATOM 1464 C C . GLN A 1 185 ? -9.163 20.653 11.634 1.00 88.56 185 GLN A C 1
ATOM 1466 O O . GLN A 1 185 ? -10.386 20.768 11.566 1.00 88.56 185 GLN A O 1
ATOM 1471 N N . THR A 1 186 ? -8.436 20.362 10.556 1.00 92.19 186 THR A N 1
ATOM 1472 C CA . THR A 1 186 ? -8.992 20.228 9.212 1.00 92.19 186 THR A CA 1
ATOM 1473 C C . THR A 1 186 ? -9.067 18.753 8.870 1.00 92.19 186 THR A C 1
ATOM 1475 O O . THR A 1 186 ? -8.045 18.154 8.539 1.00 92.19 186 THR A O 1
ATOM 1478 N N . ALA A 1 187 ? -10.260 18.164 8.936 1.00 91.25 187 ALA A N 1
ATOM 1479 C CA . ALA A 1 187 ? -10.459 16.757 8.598 1.00 91.25 187 ALA A CA 1
ATOM 1480 C C . ALA A 1 187 ? -10.073 16.457 7.134 1.00 91.25 187 ALA A C 1
ATOM 1482 O O . ALA A 1 187 ? -10.285 17.305 6.257 1.00 91.25 187 ALA A O 1
ATOM 1483 N N . PRO A 1 188 ? -9.527 15.262 6.839 1.00 94.75 188 PRO A N 1
ATOM 1484 C CA . PRO A 1 188 ? -9.347 14.832 5.461 1.00 94.75 188 PRO A CA 1
ATOM 1485 C C . PRO A 1 188 ? -10.693 14.693 4.742 1.00 94.75 188 PRO A C 1
ATOM 1487 O O . PRO A 1 188 ? -11.751 14.550 5.353 1.00 94.75 188 PRO A O 1
ATOM 1490 N N . THR A 1 189 ? -10.654 14.725 3.416 1.00 93.94 189 THR A N 1
ATOM 1491 C CA . THR A 1 189 ? -11.831 14.578 2.558 1.00 93.94 189 THR A CA 1
ATOM 1492 C C . THR A 1 189 ? -11.552 13.564 1.455 1.00 93.94 189 THR A C 1
ATOM 1494 O O . THR A 1 189 ? -10.424 13.100 1.275 1.00 93.94 189 THR A O 1
ATOM 1497 N N . LYS A 1 190 ? -12.575 13.262 0.649 1.00 92.12 190 LYS A N 1
ATOM 1498 C CA . LYS A 1 190 ? -12.444 12.395 -0.533 1.00 92.12 190 LYS A CA 1
ATOM 1499 C C . LYS A 1 190 ? -11.435 12.895 -1.576 1.00 92.12 190 LYS A C 1
ATOM 1501 O O . LYS A 1 190 ? -11.063 12.127 -2.450 1.00 92.12 190 LYS A O 1
ATOM 1506 N N . THR A 1 191 ? -11.030 14.165 -1.510 1.00 91.44 191 THR A N 1
ATOM 1507 C CA . THR A 1 191 ? -10.048 14.775 -2.420 1.00 91.44 191 THR A CA 1
ATOM 1508 C C . THR A 1 191 ? -8.703 15.040 -1.743 1.00 91.44 191 THR A C 1
ATOM 1510 O O . THR A 1 191 ? -7.833 15.659 -2.350 1.00 91.44 191 THR A O 1
ATOM 1513 N N . SER A 1 192 ? -8.518 14.631 -0.484 1.00 93.56 192 SER A N 1
ATOM 1514 C CA . SER A 1 192 ? -7.209 14.699 0.168 1.00 93.56 192 SER A CA 1
ATOM 1515 C C . SER A 1 192 ? -6.232 13.749 -0.518 1.00 93.56 192 SER A C 1
ATOM 1517 O O . SER A 1 192 ? -6.547 12.582 -0.749 1.00 93.56 192 SER A O 1
ATOM 1519 N N . THR A 1 193 ? -5.036 14.245 -0.824 1.00 92.94 193 THR A N 1
ATOM 1520 C CA . THR A 1 193 ? -3.979 13.472 -1.475 1.00 92.94 193 THR A CA 1
ATOM 1521 C C . THR A 1 193 ? -3.029 12.871 -0.446 1.00 92.94 193 THR A C 1
ATOM 1523 O O . THR A 1 193 ? -2.718 13.482 0.576 1.00 92.94 193 THR A O 1
ATOM 1526 N N . TYR A 1 194 ? -2.562 11.658 -0.732 1.00 93.00 194 TYR A N 1
ATOM 1527 C CA . TYR A 1 194 ? -1.594 10.933 0.082 1.00 93.00 194 TYR A CA 1
ATOM 1528 C C . TYR A 1 194 ? -0.496 10.390 -0.821 1.00 93.00 194 TYR A C 1
ATOM 1530 O O . TYR A 1 194 ? -0.763 9.947 -1.941 1.00 93.00 194 TYR A O 1
ATOM 1538 N N . GLU A 1 195 ? 0.739 10.387 -0.332 1.00 92.19 195 GLU A N 1
ATOM 1539 C CA . GLU A 1 195 ? 1.818 9.676 -1.004 1.00 92.19 195 GLU A CA 1
ATOM 1540 C C . GLU A 1 195 ? 1.557 8.170 -0.924 1.00 92.19 195 GLU A C 1
ATOM 1542 O O . GLU A 1 195 ? 1.487 7.581 0.153 1.00 92.19 195 GLU A O 1
ATOM 1547 N N . ILE A 1 196 ? 1.406 7.529 -2.082 1.00 93.81 196 ILE A N 1
ATOM 1548 C CA . ILE A 1 196 ? 1.023 6.112 -2.162 1.00 93.81 196 ILE A CA 1
ATOM 1549 C C . ILE A 1 196 ? 2.224 5.154 -2.078 1.00 93.81 196 ILE A C 1
ATOM 1551 O O . ILE A 1 196 ? 2.062 3.931 -2.076 1.00 93.81 196 ILE A O 1
ATOM 1555 N N . GLY A 1 197 ? 3.444 5.696 -2.028 1.00 93.69 197 GLY A N 1
ATOM 1556 C CA . GLY A 1 197 ? 4.685 4.938 -1.901 1.00 93.69 197 GLY A CA 1
ATOM 1557 C C . GLY A 1 197 ? 4.773 3.770 -2.886 1.00 93.69 197 GLY A C 1
ATOM 1558 O O . GLY A 1 197 ? 4.704 3.933 -4.101 1.00 93.69 197 GLY A O 1
ATOM 1559 N N . SER A 1 198 ? 4.934 2.554 -2.361 1.00 96.00 198 SER A N 1
ATOM 1560 C CA . SER A 1 198 ? 5.106 1.360 -3.197 1.00 96.00 198 SER A CA 1
ATOM 1561 C C . SER A 1 198 ? 3.841 0.881 -3.913 1.00 96.00 198 SER A C 1
ATOM 1563 O O . SER A 1 198 ? 3.971 0.043 -4.801 1.00 96.00 198 SER A O 1
ATOM 1565 N N . LEU A 1 199 ? 2.656 1.437 -3.630 1.00 96.94 199 LEU A N 1
ATOM 1566 C CA . LEU A 1 199 ? 1.469 1.176 -4.457 1.00 96.94 199 LEU A CA 1
ATOM 1567 C C . LEU A 1 199 ? 1.660 1.672 -5.898 1.00 96.94 199 LEU A C 1
ATOM 1569 O O . LEU A 1 199 ? 1.071 1.105 -6.813 1.00 96.94 199 LEU A O 1
ATOM 1573 N N . SER A 1 200 ? 2.567 2.628 -6.135 1.00 97.19 200 SER A N 1
ATOM 1574 C CA . SER A 1 200 ? 2.990 3.039 -7.482 1.00 97.19 200 SER A CA 1
ATOM 1575 C C . SER A 1 200 ? 3.450 1.866 -8.359 1.00 97.19 200 SER A C 1
ATOM 1577 O O . SER A 1 200 ? 3.277 1.909 -9.575 1.00 97.19 200 SER A O 1
ATOM 1579 N N . LYS A 1 201 ? 3.980 0.783 -7.767 1.00 98.44 201 LYS A N 1
ATOM 1580 C CA . LYS A 1 201 ? 4.393 -0.425 -8.499 1.00 98.44 201 LYS A CA 1
ATOM 1581 C C . LYS A 1 201 ? 3.221 -1.135 -9.172 1.00 98.44 201 LYS A C 1
ATOM 1583 O O . LYS A 1 201 ? 3.399 -1.677 -10.257 1.00 98.44 201 LYS A O 1
ATOM 1588 N N . VAL A 1 202 ? 2.027 -1.084 -8.577 1.00 98.00 202 VAL A N 1
ATOM 1589 C CA . VAL A 1 202 ? 0.812 -1.653 -9.180 1.00 98.00 202 VAL A CA 1
ATOM 1590 C C . VAL A 1 202 ? 0.494 -0.936 -10.492 1.00 98.00 202 VAL A C 1
ATOM 1592 O O . VAL A 1 202 ? 0.261 -1.592 -11.500 1.00 98.00 202 VAL A O 1
ATOM 1595 N N . PHE A 1 203 ? 0.595 0.397 -10.522 1.00 98.50 203 PHE A N 1
ATOM 1596 C CA . PHE A 1 203 ? 0.431 1.173 -11.755 1.00 98.50 203 PHE A CA 1
ATOM 1597 C C . PHE A 1 203 ? 1.486 0.797 -12.800 1.00 98.50 203 PHE A C 1
ATOM 1599 O O . PHE A 1 203 ? 1.143 0.549 -13.952 1.00 98.50 203 PHE A O 1
ATOM 1606 N N . THR A 1 204 ? 2.758 0.672 -12.408 1.00 98.75 204 THR A N 1
ATOM 1607 C CA . THR A 1 204 ? 3.819 0.233 -13.332 1.00 98.75 204 THR A CA 1
ATOM 1608 C C . THR A 1 204 ? 3.560 -1.180 -13.879 1.00 98.75 204 THR A C 1
ATOM 1610 O O . THR A 1 204 ? 3.775 -1.427 -15.063 1.00 98.75 204 THR A O 1
ATOM 1613 N N . ALA A 1 205 ? 3.063 -2.102 -13.050 1.00 98.56 205 ALA A N 1
ATOM 1614 C CA . ALA A 1 205 ? 2.722 -3.464 -13.458 1.00 98.56 205 ALA A CA 1
ATOM 1615 C C . ALA A 1 205 ? 1.516 -3.511 -14.415 1.00 98.56 205 ALA A C 1
ATOM 1617 O O . ALA A 1 205 ? 1.504 -4.327 -15.336 1.00 98.56 205 ALA A O 1
ATOM 1618 N N . ILE A 1 206 ? 0.537 -2.614 -14.256 1.00 98.56 206 ILE A N 1
ATOM 1619 C CA . ILE A 1 206 ? -0.559 -2.448 -15.223 1.00 98.56 206 ILE A CA 1
ATOM 1620 C C . ILE A 1 206 ? -0.008 -1.961 -16.570 1.00 98.56 206 ILE A C 1
ATOM 1622 O O . ILE A 1 206 ? -0.354 -2.527 -17.602 1.00 98.56 206 ILE A O 1
ATOM 1626 N N . LEU A 1 207 ? 0.904 -0.981 -16.577 1.00 98.75 207 LEU A N 1
ATOM 1627 C CA . LEU A 1 207 ? 1.546 -0.517 -17.816 1.00 98.75 207 LEU A CA 1
ATOM 1628 C C . LEU A 1 207 ? 2.356 -1.624 -18.510 1.00 98.75 207 LEU A C 1
ATOM 1630 O O . LEU A 1 207 ? 2.333 -1.720 -19.738 1.00 98.75 207 LEU A O 1
ATOM 1634 N N . LEU A 1 208 ? 3.051 -2.464 -17.733 1.00 98.69 208 LEU A N 1
ATOM 1635 C CA . LEU A 1 208 ? 3.731 -3.655 -18.249 1.00 98.69 208 LEU A CA 1
ATOM 1636 C C . LEU A 1 208 ? 2.727 -4.630 -18.873 1.00 98.69 208 LEU A C 1
ATOM 1638 O O . LEU A 1 208 ? 2.943 -5.100 -19.985 1.00 98.69 208 LEU A O 1
ATOM 1642 N N . SER A 1 209 ? 1.630 -4.911 -18.169 1.00 98.31 209 SER A N 1
ATOM 1643 C CA . SER A 1 209 ? 0.584 -5.820 -18.649 1.00 98.31 209 SER A CA 1
ATOM 1644 C C . SER A 1 209 ? -0.032 -5.311 -19.953 1.00 98.31 209 SER A C 1
ATOM 1646 O O . SER A 1 209 ? -0.222 -6.095 -20.872 1.00 98.31 209 SER A O 1
ATOM 1648 N N . ASN A 1 210 ? -0.237 -3.996 -20.090 1.00 98.25 210 ASN A N 1
ATOM 1649 C CA . ASN A 1 210 ? -0.728 -3.393 -21.331 1.00 98.25 210 ASN A CA 1
ATOM 1650 C C . ASN A 1 210 ? 0.210 -3.663 -22.523 1.00 98.25 210 ASN A C 1
ATOM 1652 O O . ASN A 1 210 ? -0.262 -4.017 -23.594 1.00 98.25 210 ASN A O 1
ATOM 1656 N N . LEU A 1 211 ? 1.537 -3.578 -22.336 1.00 97.19 211 LEU A N 1
ATOM 1657 C CA . LEU A 1 211 ? 2.499 -3.919 -23.400 1.00 97.19 211 LEU A CA 1
ATOM 1658 C C . LEU A 1 211 ? 2.441 -5.397 -23.811 1.00 97.19 211 LEU A C 1
ATOM 1660 O O . LEU A 1 211 ? 2.685 -5.713 -24.976 1.00 97.19 211 LEU A O 1
ATOM 1664 N N . VAL A 1 212 ? 2.166 -6.292 -22.858 1.00 98.12 212 VAL A N 1
ATOM 1665 C CA . VAL A 1 212 ? 2.022 -7.732 -23.116 1.00 98.12 212 VAL A CA 1
ATOM 1666 C C . VAL A 1 212 ? 0.733 -8.009 -23.888 1.00 98.12 212 VAL A C 1
ATOM 1668 O O . VAL A 1 212 ? 0.774 -8.713 -24.892 1.00 98.12 212 VAL A O 1
ATOM 1671 N N . GLU A 1 213 ? -0.387 -7.416 -23.472 1.00 97.56 213 GLU A N 1
ATOM 1672 C CA . GLU A 1 213 ? -1.686 -7.555 -24.149 1.00 97.56 213 GLU A CA 1
ATOM 1673 C C . GLU A 1 213 ? -1.667 -6.977 -25.575 1.00 97.56 213 GLU A C 1
ATOM 1675 O O . GLU A 1 213 ? -2.266 -7.542 -26.486 1.00 97.56 213 GLU A O 1
ATOM 1680 N N . GLU A 1 214 ? -0.921 -5.892 -25.805 1.00 96.94 214 GLU A N 1
ATOM 1681 C CA . GLU A 1 214 ? -0.678 -5.338 -27.146 1.00 96.94 214 GLU A CA 1
ATOM 1682 C C . GLU A 1 214 ? 0.220 -6.232 -28.025 1.00 96.94 214 GLU A C 1
ATOM 1684 O O . GLU A 1 214 ? 0.369 -5.972 -29.220 1.00 96.94 214 GLU A O 1
ATOM 1689 N N . GLY A 1 215 ? 0.850 -7.266 -27.457 1.00 96.44 215 GLY A N 1
ATOM 1690 C CA . GLY A 1 215 ? 1.823 -8.114 -28.147 1.00 96.44 215 GLY A CA 1
ATOM 1691 C C . GLY A 1 215 ? 3.158 -7.418 -28.436 1.00 96.44 215 GLY A C 1
ATOM 1692 O O . GLY A 1 215 ? 3.948 -7.916 -29.238 1.00 96.44 215 GLY A O 1
ATOM 1693 N N . THR A 1 216 ? 3.427 -6.273 -27.801 1.00 93.44 216 THR A N 1
ATOM 1694 C CA . THR A 1 216 ? 4.654 -5.485 -28.003 1.00 93.44 216 THR A CA 1
ATOM 1695 C C . THR A 1 216 ? 5.878 -6.171 -27.388 1.00 93.44 216 THR A C 1
ATOM 1697 O O . THR A 1 216 ? 6.986 -6.046 -27.914 1.00 93.44 216 THR A O 1
ATOM 1700 N N . ILE A 1 217 ? 5.690 -6.895 -26.281 1.00 95.56 217 ILE A N 1
ATOM 1701 C CA . ILE A 1 217 ? 6.731 -7.666 -25.584 1.00 95.56 217 ILE A CA 1
ATOM 1702 C C . ILE A 1 217 ? 6.168 -8.994 -25.064 1.00 95.56 217 ILE A C 1
ATOM 1704 O O . ILE A 1 217 ? 4.956 -9.146 -24.913 1.00 95.56 217 ILE A O 1
ATOM 1708 N N . THR A 1 218 ? 7.052 -9.907 -24.661 1.00 97.38 218 THR A N 1
ATOM 1709 C CA . THR A 1 218 ? 6.704 -11.039 -23.786 1.00 97.38 218 THR A CA 1
ATOM 1710 C C . THR A 1 218 ? 7.418 -10.922 -22.436 1.00 97.38 218 THR A C 1
ATOM 1712 O O . THR A 1 218 ? 8.461 -10.277 -22.313 1.00 97.38 218 THR A O 1
ATOM 1715 N N . LEU A 1 219 ? 6.857 -11.525 -21.382 1.00 98.00 219 LEU A N 1
ATOM 1716 C CA . LEU A 1 219 ? 7.402 -11.403 -20.020 1.00 98.00 219 LEU A CA 1
ATOM 1717 C C . LEU A 1 219 ? 8.771 -12.084 -19.838 1.00 98.00 219 LEU A C 1
ATOM 1719 O O . LEU A 1 219 ? 9.567 -11.659 -18.998 1.00 98.00 219 LEU A O 1
ATOM 1723 N N . ASP A 1 220 ? 9.043 -13.126 -20.615 1.00 97.31 220 ASP A N 1
ATOM 1724 C CA . ASP A 1 220 ? 10.293 -13.890 -20.650 1.00 97.31 220 ASP A CA 1
ATOM 1725 C C . ASP A 1 220 ? 11.369 -13.242 -21.536 1.00 97.31 220 ASP A C 1
ATOM 1727 O O . ASP A 1 220 ? 12.524 -13.671 -21.529 1.00 97.31 220 ASP A O 1
ATOM 1731 N N . GLN A 1 221 ? 11.026 -12.176 -22.260 1.00 95.50 221 GLN A N 1
ATOM 1732 C CA . GLN A 1 221 ? 11.965 -11.480 -23.121 1.00 95.50 221 GLN A CA 1
ATOM 1733 C C . GLN A 1 221 ? 13.054 -10.760 -22.297 1.00 95.50 221 GLN A C 1
ATOM 1735 O O . GLN A 1 221 ? 12.741 -10.093 -21.301 1.00 95.50 221 GLN A O 1
ATOM 1740 N N . PRO A 1 222 ? 14.337 -10.835 -22.708 1.00 96.25 222 PRO A N 1
ATOM 1741 C CA . PRO A 1 222 ? 15.415 -10.104 -22.053 1.00 96.25 222 PRO A CA 1
ATOM 1742 C C . PRO A 1 222 ? 15.244 -8.585 -22.135 1.00 96.25 222 PRO A C 1
ATOM 1744 O O . PRO A 1 222 ? 15.053 -8.023 -23.218 1.00 96.25 222 PRO A O 1
ATOM 1747 N N . ILE A 1 223 ? 15.424 -7.894 -21.008 1.00 95.31 223 ILE A N 1
ATOM 1748 C CA . ILE A 1 223 ? 15.279 -6.431 -20.934 1.00 95.31 223 ILE A CA 1
ATOM 1749 C C . ILE A 1 223 ? 16.355 -5.694 -21.736 1.00 95.31 223 ILE A C 1
ATOM 1751 O O . ILE A 1 223 ? 16.125 -4.582 -22.208 1.00 95.31 223 ILE A O 1
ATOM 1755 N N . ALA A 1 224 ? 17.521 -6.319 -21.934 1.00 94.06 224 ALA A N 1
ATOM 1756 C CA . ALA A 1 224 ? 18.636 -5.740 -22.678 1.00 94.06 224 ALA A CA 1
ATOM 1757 C C . ALA A 1 224 ? 18.268 -5.371 -24.125 1.00 94.06 224 ALA A C 1
ATOM 1759 O O . ALA A 1 224 ? 18.870 -4.460 -24.691 1.00 94.06 224 ALA A O 1
ATOM 1760 N N . LEU A 1 225 ? 17.252 -6.013 -24.714 1.00 90.38 225 LEU A N 1
ATOM 1761 C CA . LEU A 1 225 ? 16.754 -5.676 -26.052 1.00 90.38 225 LEU A CA 1
ATOM 1762 C C . LEU A 1 225 ? 16.168 -4.257 -26.132 1.00 90.38 225 LEU A C 1
ATOM 1764 O O . LEU A 1 225 ? 16.189 -3.653 -27.203 1.00 90.38 225 LEU A O 1
ATOM 1768 N N . PHE A 1 226 ? 15.716 -3.711 -25.001 1.00 91.81 226 PHE A N 1
ATOM 1769 C CA . PHE A 1 226 ? 15.049 -2.411 -24.895 1.00 91.81 226 PHE A CA 1
ATOM 1770 C C . PHE A 1 226 ? 15.917 -1.336 -24.230 1.00 91.81 226 PHE A C 1
ATOM 1772 O O . PHE A 1 226 ? 15.486 -0.193 -24.075 1.00 91.81 226 PHE A O 1
ATOM 1779 N N . LEU A 1 227 ? 17.143 -1.688 -23.840 1.00 89.44 227 LEU A N 1
ATOM 1780 C CA . LEU A 1 227 ? 18.122 -0.755 -23.295 1.00 89.44 227 LEU A CA 1
ATOM 1781 C C . LEU A 1 227 ? 19.006 -0.172 -24.413 1.00 89.44 227 LEU A C 1
ATOM 1783 O O . LEU A 1 227 ? 19.170 -0.797 -25.465 1.00 89.44 227 LEU A O 1
ATOM 1787 N N . PRO A 1 228 ? 19.626 1.004 -24.200 1.00 85.94 228 PRO A N 1
ATOM 1788 C CA . PRO A 1 228 ? 20.619 1.539 -25.126 1.00 85.94 228 PRO A CA 1
ATOM 1789 C C . PRO A 1 228 ? 21.779 0.567 -25.369 1.00 85.94 228 PRO A C 1
ATOM 1791 O O . PRO A 1 228 ? 22.204 -0.151 -24.462 1.00 85.94 228 PRO A O 1
ATOM 1794 N N . ASP A 1 229 ? 22.370 0.619 -26.563 1.00 83.88 229 ASP A N 1
ATOM 1795 C CA . ASP A 1 229 ? 23.473 -0.273 -26.955 1.00 83.88 229 ASP A CA 1
ATOM 1796 C C . ASP A 1 229 ? 24.697 -0.182 -26.031 1.00 83.88 229 ASP A C 1
ATOM 1798 O O . ASP A 1 229 ? 25.441 -1.150 -25.870 1.00 83.88 229 ASP A O 1
ATOM 1802 N N . THR A 1 230 ? 24.895 0.961 -25.370 1.00 84.69 230 THR A N 1
ATOM 1803 C CA . THR A 1 230 ? 25.953 1.142 -24.367 1.00 84.69 230 THR A CA 1
ATOM 1804 C C . THR A 1 230 ? 25.791 0.217 -23.160 1.00 84.69 230 THR A C 1
ATOM 1806 O O . THR A 1 230 ? 26.798 -0.189 -22.584 1.00 84.69 230 THR A O 1
ATOM 1809 N N . LEU A 1 231 ? 24.556 -0.152 -22.802 1.00 90.75 231 LEU A N 1
ATOM 1810 C CA . LEU A 1 231 ? 24.245 -1.060 -21.696 1.00 90.75 231 LEU A CA 1
ATOM 1811 C C . LEU A 1 231 ? 24.177 -2.525 -22.129 1.00 90.75 231 LEU A C 1
ATOM 1813 O O . LEU A 1 231 ? 24.433 -3.402 -21.310 1.00 90.75 231 LEU A O 1
ATOM 1817 N N . LYS A 1 232 ? 23.915 -2.810 -23.412 1.00 83.75 232 LYS A N 1
ATOM 1818 C CA . LYS A 1 232 ? 23.874 -4.187 -23.945 1.00 83.75 232 LYS A CA 1
ATOM 1819 C C . LYS A 1 232 ? 25.190 -4.949 -23.773 1.00 83.75 232 LYS A C 1
ATOM 1821 O O . LYS A 1 232 ? 25.189 -6.172 -23.751 1.00 83.75 232 LYS A O 1
ATOM 1826 N N . LYS A 1 233 ? 26.308 -4.231 -23.618 1.00 84.69 233 LYS A N 1
ATOM 1827 C CA . LYS A 1 233 ? 27.627 -4.815 -23.325 1.00 84.69 233 LYS A CA 1
ATOM 1828 C C . LYS A 1 233 ? 27.718 -5.441 -21.930 1.00 84.69 233 LYS A C 1
ATOM 1830 O O . LYS A 1 233 ? 28.633 -6.222 -21.689 1.00 84.69 233 LYS A O 1
ATOM 1835 N N . ASN A 1 234 ? 26.818 -5.093 -21.009 1.00 93.00 234 ASN A N 1
ATOM 1836 C CA . ASN A 1 234 ? 26.748 -5.749 -19.712 1.00 93.00 234 ASN A CA 1
ATOM 1837 C C . ASN A 1 234 ? 25.928 -7.043 -19.830 1.00 93.00 234 ASN A C 1
ATOM 1839 O O . ASN A 1 234 ? 24.696 -7.021 -19.830 1.00 93.00 234 ASN A O 1
ATOM 1843 N N . GLU A 1 235 ? 26.626 -8.176 -19.907 1.00 93.62 235 GLU A N 1
ATOM 1844 C CA . GLU A 1 235 ? 26.021 -9.507 -20.035 1.00 93.62 235 GLU A CA 1
ATOM 1845 C C . GLU A 1 235 ? 25.052 -9.847 -18.894 1.00 93.62 235 GLU A C 1
ATOM 1847 O O . GLU A 1 235 ? 24.104 -10.601 -19.110 1.00 93.62 235 GLU A O 1
ATOM 1852 N N . GLU A 1 236 ? 25.219 -9.259 -17.703 1.00 95.56 236 GLU A N 1
ATOM 1853 C CA . GLU A 1 236 ? 24.297 -9.487 -16.583 1.00 95.56 236 GLU A CA 1
ATOM 1854 C C . GLU A 1 236 ? 22.887 -8.968 -16.880 1.00 95.56 236 GLU A C 1
ATOM 1856 O O . GLU A 1 236 ? 21.904 -9.594 -16.489 1.00 95.56 236 GLU A O 1
ATOM 1861 N N . LEU A 1 237 ? 22.767 -7.874 -17.637 1.00 95.38 237 LEU A N 1
ATOM 1862 C CA . LEU A 1 237 ? 21.467 -7.307 -18.011 1.00 95.38 237 LEU A CA 1
ATOM 1863 C C . LEU A 1 237 ? 20.738 -8.163 -19.052 1.00 95.38 237 LEU A C 1
ATOM 1865 O O . LEU A 1 237 ? 19.511 -8.147 -19.108 1.00 95.38 237 LEU A O 1
ATOM 1869 N N . SER A 1 238 ? 21.475 -8.938 -19.853 1.00 94.12 238 SER A N 1
ATOM 1870 C CA . SER A 1 238 ? 20.895 -9.842 -20.858 1.00 94.12 238 SER A CA 1
ATOM 1871 C C . SER A 1 238 ? 20.245 -11.082 -20.240 1.00 94.12 238 SER A C 1
ATOM 1873 O O . SER A 1 238 ? 19.478 -11.768 -20.908 1.00 94.12 238 SER A O 1
ATOM 1875 N N . LYS A 1 239 ? 20.525 -11.363 -18.962 1.00 96.12 239 LYS A N 1
ATOM 1876 C CA . LYS A 1 239 ? 19.934 -12.476 -18.204 1.00 96.12 239 LYS A CA 1
ATOM 1877 C C . LYS A 1 239 ? 18.644 -12.081 -17.478 1.00 96.12 239 LYS A C 1
ATOM 1879 O O . LYS A 1 239 ? 17.968 -12.95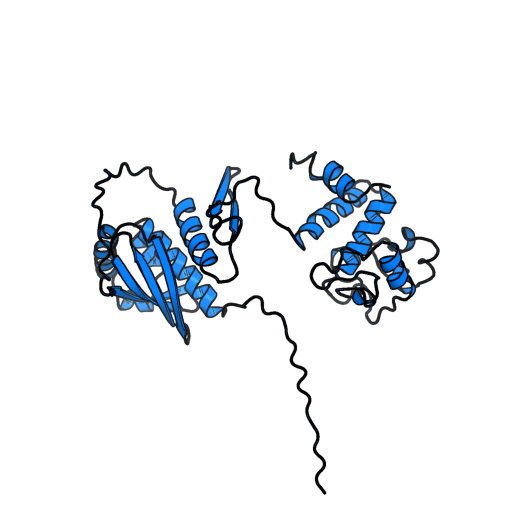0 -16.939 1.00 96.12 239 LYS A O 1
ATOM 1884 N N . ILE A 1 240 ? 18.325 -10.786 -17.418 1.00 97.88 240 ILE A N 1
ATOM 1885 C CA . ILE A 1 240 ? 17.153 -10.266 -16.709 1.00 97.88 240 ILE A CA 1
ATOM 1886 C C . ILE A 1 240 ? 15.980 -10.154 -17.686 1.00 97.88 240 ILE A C 1
ATOM 1888 O O . ILE A 1 240 ? 16.119 -9.581 -18.767 1.00 97.88 240 ILE A O 1
ATOM 1892 N N . THR A 1 241 ? 14.812 -10.655 -17.287 1.00 98.56 241 THR A N 1
ATOM 1893 C CA . THR A 1 241 ? 13.558 -10.554 -18.052 1.00 98.56 241 THR A CA 1
ATOM 1894 C C . THR A 1 241 ? 12.580 -9.564 -17.413 1.00 98.56 241 THR A C 1
ATOM 1896 O O . THR A 1 241 ? 12.750 -9.158 -16.257 1.00 98.56 241 THR A O 1
ATOM 1899 N N . PHE A 1 242 ? 11.526 -9.179 -18.137 1.00 98.56 242 PHE A N 1
ATOM 1900 C CA . PHE A 1 242 ? 10.454 -8.342 -17.581 1.00 98.56 242 PHE A CA 1
ATOM 1901 C C . PHE A 1 242 ? 9.769 -8.999 -16.379 1.00 98.56 242 PHE A C 1
ATOM 1903 O O . PHE A 1 242 ? 9.520 -8.329 -15.373 1.00 98.56 242 PHE A O 1
ATOM 1910 N N . GLN A 1 243 ? 9.525 -10.312 -16.446 1.00 98.50 243 GLN A N 1
ATOM 1911 C CA . GLN A 1 243 ? 8.966 -11.088 -15.339 1.00 98.50 243 GLN A CA 1
ATOM 1912 C C . GLN A 1 243 ? 9.816 -10.944 -14.076 1.00 98.50 243 GLN A C 1
ATOM 1914 O O . GLN A 1 243 ? 9.275 -10.694 -13.001 1.00 98.50 243 GLN A O 1
ATOM 1919 N N . MET A 1 244 ? 11.140 -11.054 -14.217 1.00 98.62 244 MET A N 1
ATOM 1920 C CA . MET A 1 244 ? 12.084 -10.974 -13.102 1.00 98.62 244 MET A CA 1
ATOM 1921 C C . MET A 1 244 ? 12.127 -9.587 -12.450 1.00 98.62 244 MET A C 1
ATOM 1923 O O . MET A 1 244 ? 12.340 -9.474 -11.239 1.00 98.62 244 MET A O 1
ATOM 1927 N N . LEU A 1 245 ? 11.935 -8.515 -13.227 1.00 98.50 245 LEU A N 1
ATOM 1928 C CA . LEU A 1 245 ? 11.783 -7.168 -12.669 1.00 98.50 245 LEU A CA 1
ATOM 1929 C C . LEU A 1 245 ? 10.471 -7.048 -11.882 1.00 98.50 245 LEU A C 1
ATOM 1931 O O . LEU A 1 245 ? 10.482 -6.592 -10.738 1.00 98.50 245 LEU A O 1
ATOM 1935 N N . ALA A 1 246 ? 9.358 -7.489 -12.476 1.00 98.38 246 ALA A N 1
ATOM 1936 C CA . ALA A 1 246 ? 8.021 -7.346 -11.904 1.00 98.38 246 ALA A CA 1
ATOM 1937 C C . ALA A 1 246 ? 7.819 -8.173 -10.622 1.00 98.38 246 ALA A C 1
ATOM 1939 O O . ALA A 1 246 ? 7.172 -7.700 -9.686 1.00 98.38 246 ALA A O 1
ATOM 1940 N N . ASN A 1 247 ? 8.396 -9.377 -10.556 1.00 98.00 247 ASN A N 1
ATOM 1941 C CA . ASN A 1 247 ? 8.270 -10.291 -9.416 1.00 98.00 247 ASN A CA 1
ATOM 1942 C C . ASN A 1 247 ? 9.439 -10.214 -8.414 1.00 98.00 247 ASN A C 1
ATOM 1944 O O . ASN A 1 247 ? 9.512 -11.051 -7.516 1.00 98.00 247 ASN A O 1
ATOM 1948 N N . HIS A 1 248 ? 10.343 -9.236 -8.564 1.00 98.25 248 HIS A N 1
ATOM 1949 C CA . HIS A 1 248 ? 11.488 -9.021 -7.674 1.00 98.25 248 HIS A CA 1
ATOM 1950 C C . HIS A 1 248 ? 12.520 -10.167 -7.638 1.00 98.25 248 HIS A C 1
ATOM 1952 O O . HIS A 1 248 ? 13.151 -10.389 -6.610 1.00 98.25 248 HIS A O 1
ATOM 1958 N N . THR A 1 249 ? 12.738 -10.871 -8.753 1.00 98.06 249 THR A N 1
ATOM 1959 C CA . THR A 1 249 ? 13.741 -11.957 -8.853 1.00 98.06 249 THR A CA 1
ATOM 1960 C C . THR A 1 249 ? 14.919 -11.655 -9.784 1.00 98.06 249 THR A C 1
ATOM 1962 O O . THR A 1 249 ? 15.753 -12.512 -10.050 1.00 98.06 249 THR A O 1
ATOM 1965 N N . SER A 1 250 ? 15.043 -10.422 -10.278 1.00 97.44 250 SER A N 1
ATOM 1966 C CA . SER A 1 250 ? 16.131 -10.019 -11.194 1.00 97.44 250 SER A CA 1
ATOM 1967 C C . SER A 1 250 ? 17.551 -10.083 -10.611 1.00 97.44 250 SER A C 1
ATOM 1969 O O . SER A 1 250 ? 18.521 -10.051 -11.366 1.00 97.44 250 SER A O 1
ATOM 1971 N N . GLY A 1 251 ? 17.691 -10.141 -9.284 1.00 96.50 251 GLY A N 1
ATOM 1972 C CA . GLY A 1 251 ? 18.972 -9.974 -8.589 1.00 96.50 251 GLY A CA 1
ATOM 1973 C C . GLY A 1 251 ? 19.447 -8.517 -8.491 1.00 96.50 251 GLY A C 1
ATOM 1974 O O . GLY A 1 251 ? 20.527 -8.265 -7.963 1.00 96.50 251 GLY A O 1
ATOM 1975 N N . LEU A 1 252 ? 18.657 -7.543 -8.967 1.00 96.81 252 LEU A N 1
ATOM 1976 C CA . LEU A 1 252 ? 18.916 -6.128 -8.696 1.00 96.81 252 LEU A CA 1
ATOM 1977 C C . LEU A 1 252 ? 18.673 -5.819 -7.209 1.00 96.81 252 LEU A C 1
ATOM 1979 O O . LEU A 1 252 ? 17.651 -6.245 -6.663 1.00 96.81 252 LEU A O 1
ATOM 1983 N N . PRO A 1 253 ? 19.548 -5.025 -6.566 1.00 96.25 253 PRO A N 1
ATOM 1984 C CA . PRO A 1 253 ? 19.409 -4.693 -5.155 1.00 96.25 253 PRO A CA 1
ATOM 1985 C C . PRO A 1 253 ? 18.176 -3.827 -4.888 1.00 96.25 253 PRO A C 1
ATOM 1987 O O . PRO A 1 253 ? 17.592 -3.239 -5.807 1.00 96.25 253 PRO A O 1
ATOM 1990 N N . ARG A 1 254 ? 17.803 -3.670 -3.611 1.00 95.25 254 ARG A N 1
ATOM 1991 C CA . ARG A 1 254 ? 16.732 -2.737 -3.209 1.00 95.25 254 ARG A CA 1
ATOM 1992 C C . ARG A 1 254 ? 16.917 -1.335 -3.795 1.00 95.25 254 ARG A C 1
ATOM 1994 O O . ARG A 1 254 ? 15.968 -0.781 -4.356 1.00 95.25 254 ARG A O 1
ATOM 2001 N N . LEU A 1 255 ? 18.115 -0.781 -3.628 1.00 95.94 255 LEU A N 1
ATOM 2002 C CA . LEU A 1 255 ? 18.531 0.557 -4.044 1.00 95.94 255 LEU A CA 1
ATOM 2003 C C . LEU A 1 255 ? 19.881 0.469 -4.764 1.00 95.94 255 LEU A C 1
ATOM 2005 O O . LEU A 1 255 ? 20.666 -0.428 -4.453 1.00 95.94 255 LEU A O 1
ATOM 2009 N N . PRO A 1 256 ? 20.172 1.388 -5.695 1.00 95.56 256 PRO A N 1
ATOM 2010 C CA . PRO A 1 256 ? 21.474 1.436 -6.335 1.00 95.56 256 PRO A CA 1
ATOM 2011 C C . PRO A 1 256 ? 22.536 1.985 -5.368 1.00 95.56 256 PRO A C 1
ATOM 2013 O O . PRO A 1 256 ? 22.270 2.886 -4.573 1.00 95.56 256 PRO A O 1
ATOM 2016 N N . ASP A 1 257 ? 23.761 1.475 -5.462 1.00 95.12 257 ASP A N 1
ATOM 2017 C CA . ASP A 1 257 ? 24.892 1.837 -4.588 1.00 95.12 257 ASP A CA 1
ATOM 2018 C C . ASP A 1 257 ? 25.563 3.177 -4.953 1.00 95.12 257 ASP A C 1
ATOM 2020 O O . ASP A 1 257 ? 26.590 3.563 -4.384 1.00 95.12 257 ASP A O 1
ATOM 2024 N N . ASN A 1 258 ? 25.006 3.877 -5.942 1.00 96.56 258 ASN A N 1
ATOM 2025 C CA . ASN A 1 258 ? 25.413 5.210 -6.361 1.00 96.56 258 ASN A CA 1
ATOM 2026 C C . ASN A 1 258 ? 24.378 6.289 -6.013 1.00 96.56 258 ASN A C 1
ATOM 2028 O O . ASN A 1 258 ? 24.558 7.430 -6.431 1.00 96.56 258 ASN A O 1
ATOM 2032 N N . LEU A 1 259 ? 23.315 5.947 -5.276 1.00 95.19 259 LEU A N 1
ATOM 2033 C CA . LEU A 1 259 ? 22.216 6.857 -4.935 1.00 95.19 259 LEU A CA 1
ATOM 2034 C C . LEU A 1 259 ? 22.699 8.094 -4.162 1.00 95.19 259 LEU A C 1
ATOM 2036 O O . LEU A 1 259 ? 22.388 9.222 -4.534 1.00 95.19 259 LEU A O 1
ATOM 2040 N N . ASP A 1 260 ? 23.520 7.877 -3.139 1.00 95.12 260 ASP A N 1
ATOM 2041 C CA . ASP A 1 260 ? 24.116 8.900 -2.270 1.00 95.12 260 ASP A CA 1
ATOM 2042 C C . ASP A 1 260 ? 25.251 9.696 -2.938 1.00 95.12 260 ASP A C 1
ATOM 2044 O O . ASP A 1 260 ? 25.654 10.755 -2.457 1.00 95.12 260 ASP A O 1
ATOM 2048 N N . LYS A 1 261 ? 25.752 9.213 -4.080 1.00 95.69 261 LYS A N 1
ATOM 2049 C CA . LYS A 1 261 ? 26.818 9.853 -4.868 1.00 95.69 261 LYS A CA 1
ATOM 2050 C C . LYS A 1 261 ? 26.277 10.863 -5.879 1.00 95.69 261 LYS A C 1
ATOM 2052 O O . LYS A 1 261 ? 27.059 11.577 -6.511 1.00 95.69 261 LYS A O 1
ATOM 2057 N N . VAL A 1 262 ? 24.958 10.929 -6.072 1.00 95.88 262 VAL A N 1
ATOM 2058 C CA . VAL A 1 262 ? 24.342 11.879 -7.003 1.00 95.88 262 VAL A CA 1
ATOM 2059 C C . VAL A 1 262 ? 24.368 13.292 -6.420 1.00 95.88 262 VAL A C 1
ATOM 2061 O O . VAL A 1 262 ? 24.038 13.529 -5.258 1.00 95.88 262 VAL A O 1
ATOM 2064 N N . LYS A 1 263 ? 24.758 14.274 -7.242 1.00 95.31 263 LYS A N 1
ATOM 2065 C CA . LYS A 1 263 ? 24.794 15.683 -6.831 1.00 95.31 263 LYS A CA 1
ATOM 2066 C C . LYS A 1 263 ? 23.401 16.139 -6.381 1.00 95.31 263 LYS A C 1
ATOM 2068 O O . LYS A 1 263 ? 22.449 16.080 -7.152 1.00 95.31 263 LYS A O 1
ATOM 2073 N N . GLY A 1 264 ? 23.317 16.673 -5.163 1.00 93.19 264 GLY A N 1
ATOM 2074 C CA . GLY A 1 264 ? 22.053 17.126 -4.578 1.00 93.19 264 GLY A CA 1
ATOM 2075 C C . GLY A 1 264 ? 21.223 16.003 -3.955 1.00 93.19 264 GLY A C 1
ATOM 2076 O O . GLY A 1 264 ? 20.024 16.188 -3.766 1.00 93.19 264 GLY A O 1
ATOM 2077 N N . PHE A 1 265 ? 21.831 14.848 -3.663 1.00 95.69 265 PHE A N 1
ATOM 2078 C CA . PHE A 1 265 ? 21.222 13.809 -2.838 1.00 95.69 265 PHE A CA 1
ATOM 2079 C C . PHE A 1 265 ? 20.695 14.388 -1.515 1.00 95.69 265 PHE A C 1
ATOM 2081 O O . PHE A 1 265 ? 21.371 15.172 -0.847 1.00 95.69 265 PHE A O 1
ATOM 2088 N N . ASN A 1 266 ? 19.478 13.988 -1.155 1.00 94.25 266 ASN A N 1
ATOM 2089 C CA . ASN A 1 266 ? 18.836 14.302 0.112 1.00 94.25 266 ASN A CA 1
ATOM 2090 C C . ASN A 1 266 ? 18.262 13.004 0.676 1.00 94.25 266 ASN A C 1
ATOM 2092 O O . ASN A 1 266 ? 17.421 12.382 0.039 1.00 94.25 266 ASN A O 1
ATOM 2096 N N . GLU A 1 267 ? 18.675 12.617 1.876 1.00 92.06 267 GLU A N 1
ATOM 2097 C CA . GLU A 1 267 ? 18.183 11.404 2.538 1.00 92.06 267 GLU A CA 1
ATOM 2098 C C . GLU A 1 267 ? 16.659 11.392 2.750 1.00 92.06 267 GLU A C 1
ATOM 2100 O O . GLU A 1 267 ? 16.047 10.327 2.723 1.00 92.06 267 GLU A O 1
ATOM 2105 N N . ASN A 1 268 ? 16.041 12.570 2.895 1.00 91.00 268 ASN A N 1
ATOM 2106 C CA . ASN A 1 268 ? 14.595 12.715 3.083 1.00 91.00 268 ASN A CA 1
ATOM 2107 C C . ASN A 1 268 ? 13.808 12.628 1.766 1.00 91.00 268 ASN A C 1
ATOM 2109 O O . ASN A 1 268 ? 12.594 12.460 1.793 1.00 91.00 268 ASN A O 1
ATOM 2113 N N . ASP A 1 269 ? 14.484 12.751 0.621 1.00 91.25 269 ASP A N 1
ATOM 2114 C CA . ASP A 1 269 ? 13.900 12.581 -0.712 1.00 91.25 269 ASP A CA 1
ATOM 2115 C C . ASP A 1 269 ? 14.968 12.023 -1.675 1.00 91.25 269 ASP A C 1
ATOM 2117 O O . ASP A 1 269 ? 15.497 12.736 -2.539 1.00 91.25 269 ASP A O 1
ATOM 2121 N N . PRO A 1 270 ? 15.360 10.747 -1.487 1.00 90.19 270 PRO A N 1
ATOM 2122 C CA . PRO A 1 270 ? 16.566 10.191 -2.095 1.00 90.19 270 PRO A CA 1
ATOM 2123 C C . PRO A 1 270 ? 16.436 9.988 -3.607 1.00 90.19 270 PRO A C 1
ATOM 2125 O O . PRO A 1 270 ? 17.443 9.847 -4.296 1.00 90.19 270 PRO A O 1
ATOM 2128 N N . TYR A 1 271 ? 15.211 9.985 -4.139 1.00 92.06 271 TYR A N 1
ATOM 2129 C CA . TYR A 1 271 ? 14.948 9.779 -5.564 1.00 92.06 271 TYR A CA 1
ATOM 2130 C C . TYR A 1 271 ? 14.884 11.084 -6.361 1.00 92.06 271 TYR A C 1
ATOM 2132 O O . TYR A 1 271 ? 15.031 11.040 -7.580 1.00 92.06 271 TYR A O 1
ATOM 2140 N N . LYS A 1 272 ? 14.708 12.242 -5.708 1.00 93.44 272 LYS A N 1
ATOM 2141 C CA . LYS A 1 272 ? 14.493 13.545 -6.365 1.00 93.44 272 LYS A CA 1
ATOM 2142 C C . LYS A 1 272 ? 15.515 13.891 -7.439 1.00 93.44 272 LYS A C 1
ATOM 2144 O O . LYS A 1 272 ? 15.172 14.488 -8.456 1.00 93.44 272 LYS A O 1
ATOM 2149 N N . THR A 1 273 ? 16.780 13.573 -7.183 1.00 93.69 273 THR A N 1
ATOM 2150 C CA . THR A 1 273 ? 17.904 13.891 -8.072 1.00 93.69 273 THR A CA 1
ATOM 2151 C C . THR A 1 273 ? 18.425 12.673 -8.829 1.00 93.69 273 THR A C 1
ATOM 2153 O O . THR A 1 273 ? 19.293 12.826 -9.686 1.00 93.69 273 THR A O 1
ATOM 2156 N N . TYR A 1 274 ? 17.889 11.477 -8.563 1.00 96.50 274 TYR A N 1
ATOM 2157 C CA . TYR A 1 274 ? 18.327 10.238 -9.196 1.00 96.50 274 TYR A CA 1
ATOM 2158 C C . TYR A 1 274 ? 17.701 10.083 -10.586 1.00 96.50 274 TYR A C 1
ATOM 2160 O O . TYR A 1 274 ? 16.629 9.504 -10.760 1.00 96.50 274 TYR A O 1
ATOM 2168 N N . ASP A 1 275 ? 18.372 10.644 -11.586 1.00 93.50 275 ASP A N 1
ATOM 2169 C CA . ASP A 1 275 ? 17.895 10.674 -12.964 1.00 93.50 275 ASP A CA 1
ATOM 2170 C C . ASP A 1 275 ? 18.272 9.420 -13.782 1.00 93.50 275 ASP A C 1
ATOM 2172 O O . ASP A 1 275 ? 18.977 8.504 -13.342 1.00 93.50 275 ASP A O 1
ATOM 2176 N N . LYS A 1 276 ? 17.817 9.398 -15.040 1.00 93.12 276 LYS A N 1
ATOM 2177 C CA . LYS A 1 276 ? 18.105 8.330 -16.009 1.00 93.12 276 LYS A CA 1
ATOM 2178 C C . LYS A 1 276 ? 19.608 8.122 -16.239 1.00 93.12 276 LYS A C 1
ATOM 2180 O O . LYS A 1 276 ? 20.044 6.997 -16.478 1.00 93.12 276 LYS A O 1
ATOM 2185 N N . LYS A 1 277 ? 20.420 9.180 -16.149 1.00 94.00 277 LYS A N 1
ATOM 2186 C CA . LYS A 1 277 ? 21.877 9.087 -16.311 1.00 94.00 277 LYS A CA 1
ATOM 2187 C C . LYS A 1 277 ? 22.506 8.363 -15.121 1.00 94.00 277 LYS A C 1
ATOM 2189 O O . LYS A 1 277 ? 23.357 7.500 -15.335 1.00 94.00 277 LYS A O 1
ATOM 2194 N N . ALA A 1 278 ? 22.087 8.675 -13.896 1.00 96.88 278 ALA A N 1
ATOM 2195 C CA . ALA A 1 278 ? 22.539 7.981 -12.692 1.00 96.88 278 ALA A CA 1
ATOM 2196 C C . ALA A 1 278 ? 22.134 6.498 -12.706 1.00 96.88 278 ALA A C 1
ATOM 2198 O O . ALA A 1 278 ? 22.980 5.638 -12.440 1.00 96.88 278 ALA A O 1
ATOM 2199 N N . LEU A 1 279 ? 20.893 6.203 -13.115 1.00 97.06 279 LEU A N 1
ATOM 2200 C CA . LEU A 1 279 ? 20.398 4.837 -13.306 1.00 97.06 279 LEU A CA 1
ATOM 2201 C C . LEU A 1 279 ? 21.267 4.063 -14.302 1.00 97.06 279 LEU A C 1
ATOM 2203 O O . LEU A 1 279 ? 21.743 2.969 -14.009 1.00 97.06 279 LEU A O 1
ATOM 2207 N N . TYR A 1 280 ? 21.523 4.635 -15.477 1.00 95.88 280 TYR A N 1
ATOM 2208 C CA . TYR A 1 280 ? 22.308 3.962 -16.513 1.00 95.88 280 TYR A CA 1
ATOM 2209 C C . TYR A 1 280 ? 23.776 3.812 -16.124 1.00 95.88 280 TYR A C 1
ATOM 2211 O O . TYR A 1 280 ? 24.390 2.800 -16.449 1.00 95.88 280 TYR A O 1
ATOM 2219 N N . SER A 1 281 ? 24.329 4.767 -15.374 1.00 96.19 281 SER A N 1
ATOM 2220 C CA . SER A 1 281 ? 25.669 4.630 -14.803 1.00 96.19 281 SER A CA 1
ATOM 2221 C C . SER A 1 281 ? 25.759 3.437 -13.853 1.00 96.19 281 SER A C 1
ATOM 2223 O O . SER A 1 281 ? 26.756 2.725 -13.902 1.00 96.19 281 SER A O 1
ATOM 2225 N N . PHE A 1 282 ? 24.739 3.205 -13.020 1.00 97.31 282 PHE A N 1
ATOM 2226 C CA . PHE A 1 282 ? 24.684 2.025 -12.156 1.00 97.31 282 PHE A CA 1
ATOM 2227 C C . PHE A 1 282 ? 24.594 0.739 -12.987 1.00 97.31 282 PHE A C 1
ATOM 2229 O O . PHE A 1 282 ? 25.379 -0.187 -12.793 1.00 97.31 282 PHE A O 1
ATOM 2236 N N . LEU A 1 283 ? 23.667 0.689 -13.950 1.00 97.19 283 LEU A N 1
ATOM 2237 C CA . LEU A 1 283 ? 23.449 -0.498 -14.784 1.00 97.19 283 LEU A CA 1
ATOM 2238 C C . LEU A 1 283 ? 24.685 -0.869 -15.612 1.00 97.19 283 LEU A C 1
ATOM 2240 O O . LEU A 1 283 ? 24.947 -2.051 -15.820 1.00 97.19 283 LEU A O 1
ATOM 2244 N N . ALA A 1 284 ? 25.469 0.115 -16.056 1.00 96.00 284 ALA A N 1
ATOM 2245 C CA . ALA A 1 284 ? 26.698 -0.123 -16.808 1.00 96.00 284 ALA A CA 1
ATOM 2246 C C . ALA A 1 284 ? 27.760 -0.880 -15.990 1.00 96.00 284 ALA A C 1
ATOM 2248 O O . ALA A 1 284 ? 28.490 -1.695 -16.550 1.00 96.00 284 ALA A O 1
ATOM 2249 N N . SER A 1 285 ? 27.839 -0.633 -14.678 1.00 94.19 285 SER A N 1
ATOM 2250 C CA . SER A 1 285 ? 28.781 -1.298 -13.767 1.00 94.19 285 SER A CA 1
ATOM 2251 C C . SER A 1 285 ? 28.172 -2.459 -12.983 1.00 94.19 285 SER A C 1
ATOM 2253 O O . SER A 1 285 ? 28.884 -3.107 -12.217 1.00 94.19 285 SER A O 1
ATOM 2255 N N . PHE A 1 286 ? 26.871 -2.715 -13.138 1.00 95.75 286 PHE A N 1
ATOM 2256 C CA . PHE A 1 286 ? 26.164 -3.722 -12.360 1.00 95.75 286 PHE A CA 1
ATOM 2257 C C . PHE A 1 286 ? 26.777 -5.111 -12.560 1.00 95.75 286 PHE A C 1
ATOM 2259 O O . PHE A 1 286 ? 26.916 -5.598 -13.685 1.00 95.75 286 PHE A O 1
ATOM 2266 N N . LYS A 1 287 ? 27.114 -5.755 -11.445 1.00 94.12 287 LYS A N 1
ATOM 2267 C CA . LYS A 1 287 ? 27.540 -7.149 -11.381 1.00 94.12 287 LYS A CA 1
ATOM 2268 C C . LYS A 1 287 ? 26.548 -7.892 -10.511 1.00 94.12 287 LYS A C 1
ATOM 2270 O O . LYS A 1 287 ? 26.349 -7.531 -9.353 1.00 94.12 287 LYS A O 1
ATOM 2275 N N . ASN A 1 288 ? 25.918 -8.906 -11.087 1.00 87.56 288 ASN A N 1
ATOM 2276 C CA . ASN A 1 288 ? 24.990 -9.720 -10.338 1.00 87.56 288 ASN A CA 1
ATOM 2277 C C . ASN A 1 288 ? 25.767 -10.745 -9.511 1.00 87.56 288 ASN A C 1
ATOM 2279 O O . ASN A 1 288 ? 26.544 -11.527 -10.054 1.00 87.56 288 ASN A O 1
ATOM 2283 N N . ASN A 1 289 ? 25.551 -10.730 -8.201 1.00 84.75 289 ASN A N 1
ATOM 2284 C CA . ASN A 1 289 ? 26.123 -11.722 -7.288 1.00 84.75 289 ASN A CA 1
ATOM 2285 C C . ASN A 1 289 ? 25.173 -12.909 -7.069 1.00 84.75 289 ASN A C 1
ATOM 2287 O O . ASN A 1 289 ? 25.527 -13.861 -6.379 1.00 84.75 289 ASN A O 1
ATOM 2291 N N . LYS A 1 290 ? 23.967 -12.835 -7.639 1.00 84.56 290 LYS A N 1
ATOM 2292 C CA . LYS A 1 290 ? 22.902 -13.829 -7.550 1.00 84.56 290 LYS A CA 1
ATOM 2293 C C . LYS A 1 290 ? 22.526 -14.283 -8.952 1.00 84.56 290 LYS A C 1
ATOM 2295 O O . LYS A 1 290 ? 22.732 -13.564 -9.930 1.00 84.56 290 LYS A O 1
ATOM 2300 N N . LYS A 1 291 ? 21.946 -15.471 -9.075 1.00 88.38 291 LYS A N 1
ATOM 2301 C CA . LYS A 1 291 ? 21.408 -15.921 -10.358 1.00 88.38 291 LYS A CA 1
ATOM 2302 C C . LYS A 1 291 ? 20.000 -15.333 -10.555 1.00 88.38 291 LYS A C 1
ATOM 2304 O O . LYS A 1 291 ? 19.139 -15.563 -9.704 1.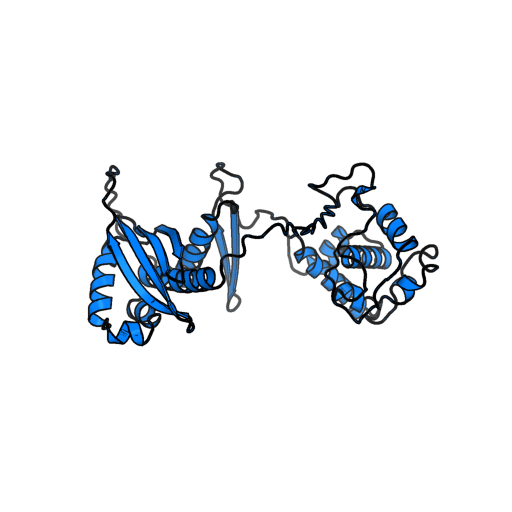00 88.38 291 LYS A O 1
ATOM 2309 N N . PRO A 1 292 ? 19.742 -14.569 -11.639 1.00 93.25 292 PRO A N 1
ATOM 2310 C CA . PRO A 1 292 ? 18.403 -14.058 -11.928 1.00 93.25 292 PRO A CA 1
ATOM 2311 C C . PRO A 1 292 ? 17.361 -15.180 -11.965 1.00 93.25 292 PRO A C 1
ATOM 2313 O O . PRO A 1 292 ? 17.593 -16.232 -12.559 1.00 93.25 292 PRO A O 1
ATOM 2316 N N . GLY A 1 293 ? 16.213 -14.942 -11.338 1.00 94.50 293 GLY A N 1
ATOM 2317 C CA . GLY A 1 293 ? 15.086 -15.868 -11.258 1.00 94.50 293 GLY A CA 1
ATOM 2318 C C . GLY A 1 293 ? 15.098 -16.819 -10.059 1.00 94.50 293 GLY A C 1
ATOM 2319 O O . GLY A 1 293 ? 14.074 -17.446 -9.809 1.00 94.50 293 GLY A O 1
ATOM 2320 N N . GLU A 1 294 ? 16.201 -16.932 -9.309 1.00 93.19 294 GLU A N 1
ATOM 2321 C CA . GLU A 1 294 ? 16.310 -17.914 -8.212 1.00 93.19 294 GLU A CA 1
ATOM 2322 C C . GLU A 1 294 ? 15.965 -17.345 -6.830 1.00 93.19 294 GLU A C 1
ATOM 2324 O O . GLU A 1 294 ? 15.432 -18.062 -5.985 1.00 93.19 294 GLU A O 1
ATOM 2329 N N . GLU A 1 295 ? 16.225 -16.057 -6.597 1.00 94.75 295 GLU A N 1
ATOM 2330 C CA . GLU A 1 295 ? 16.030 -15.422 -5.292 1.00 94.75 295 GLU A CA 1
ATOM 2331 C C . GLU A 1 295 ? 15.107 -14.209 -5.375 1.00 94.75 295 GLU A C 1
ATOM 2333 O O . GLU A 1 295 ? 15.252 -13.359 -6.253 1.00 94.75 295 GLU A O 1
ATOM 2338 N N . TYR A 1 296 ? 14.196 -14.098 -4.407 1.00 97.25 296 TYR A N 1
ATOM 2339 C CA . TYR A 1 296 ? 13.387 -12.901 -4.208 1.00 97.25 296 TYR A CA 1
ATOM 2340 C C . TYR A 1 296 ? 14.177 -11.833 -3.444 1.00 97.25 296 TYR A C 1
ATOM 2342 O O . TYR A 1 296 ? 14.632 -12.060 -2.321 1.00 97.25 296 TYR A O 1
ATOM 2350 N N . GLU A 1 297 ? 14.263 -10.634 -4.011 1.00 95.81 297 GLU A N 1
ATOM 2351 C CA . GLU A 1 297 ? 14.754 -9.438 -3.337 1.00 95.81 297 GLU A CA 1
ATOM 2352 C C . GLU A 1 297 ? 13.929 -8.217 -3.747 1.00 95.81 297 GLU A C 1
ATOM 2354 O O . GLU A 1 297 ? 13.959 -7.769 -4.894 1.00 95.81 297 GLU A O 1
ATOM 2359 N N . TYR A 1 298 ? 13.203 -7.640 -2.786 1.00 97.62 298 TYR A N 1
ATOM 2360 C CA . TYR A 1 298 ? 12.376 -6.465 -3.039 1.00 97.62 298 TYR A CA 1
ATOM 2361 C C . TYR A 1 298 ? 13.213 -5.298 -3.576 1.00 97.62 298 TYR A C 1
ATOM 2363 O O . TYR A 1 298 ? 14.007 -4.694 -2.850 1.00 97.62 298 TYR A O 1
ATOM 2371 N N . SER A 1 299 ? 12.967 -4.940 -4.835 1.00 97.75 299 SER A N 1
ATOM 2372 C CA . SER A 1 299 ? 13.799 -4.005 -5.587 1.00 97.75 299 SER A CA 1
ATOM 2373 C C . SER A 1 299 ? 13.014 -2.789 -6.072 1.00 97.75 299 SER A C 1
ATOM 2375 O O . SER A 1 299 ? 12.169 -2.887 -6.965 1.00 97.75 299 SER A O 1
ATOM 2377 N N . ASN A 1 300 ? 13.305 -1.617 -5.492 1.00 97.94 300 ASN A N 1
ATOM 2378 C CA . ASN A 1 300 ? 12.832 -0.343 -6.043 1.00 97.94 300 ASN A CA 1
ATOM 2379 C C . ASN A 1 300 ? 13.566 -0.037 -7.345 1.00 97.94 300 ASN A C 1
ATOM 2381 O O . ASN A 1 300 ? 12.949 0.428 -8.299 1.00 97.94 300 ASN A O 1
ATOM 2385 N N . LEU A 1 301 ? 14.859 -0.361 -7.392 1.00 97.62 301 LEU A N 1
ATOM 2386 C CA . LEU A 1 301 ? 15.677 -0.213 -8.584 1.00 97.62 301 LEU A CA 1
ATOM 2387 C C . LEU A 1 301 ? 15.134 -1.029 -9.763 1.00 97.62 301 LEU A C 1
ATOM 2389 O O . LEU A 1 301 ? 15.023 -0.499 -10.861 1.00 97.62 301 LEU A O 1
ATOM 2393 N N . GLY A 1 302 ? 14.726 -2.280 -9.541 1.00 98.06 302 GLY A N 1
ATOM 2394 C CA . GLY A 1 302 ? 14.127 -3.122 -10.577 1.00 98.06 302 GLY A CA 1
ATOM 2395 C C . GLY A 1 302 ? 12.860 -2.506 -11.174 1.00 98.06 302 GLY A C 1
ATOM 2396 O O . GLY A 1 302 ? 12.693 -2.498 -12.391 1.00 98.06 302 GLY A O 1
ATOM 2397 N N . TYR A 1 303 ? 12.014 -1.893 -10.343 1.00 98.56 303 TYR A N 1
ATOM 2398 C CA . TYR A 1 303 ? 10.843 -1.155 -10.826 1.00 98.56 303 TYR A CA 1
ATOM 2399 C C . TYR A 1 303 ? 11.196 0.175 -11.504 1.00 98.56 303 TYR A C 1
ATOM 2401 O O . TYR A 1 303 ? 10.491 0.578 -12.426 1.00 98.56 303 TYR A O 1
ATOM 2409 N N . ALA A 1 304 ? 12.289 0.836 -11.114 1.00 97.81 304 ALA A N 1
ATOM 2410 C CA . ALA A 1 304 ? 12.791 2.013 -11.824 1.00 97.81 304 ALA A CA 1
ATOM 2411 C C . ALA A 1 304 ? 13.280 1.650 -13.238 1.00 97.81 304 ALA A C 1
ATOM 2413 O O . ALA A 1 304 ? 12.940 2.340 -14.197 1.00 97.81 304 ALA A O 1
ATOM 2414 N N . VAL A 1 305 ? 14.003 0.532 -13.385 1.00 98.31 305 VAL A N 1
ATOM 2415 C CA . VAL A 1 305 ? 14.405 -0.015 -14.694 1.00 98.31 305 VAL A CA 1
ATOM 2416 C C . VAL A 1 305 ? 13.177 -0.372 -15.530 1.00 98.31 305 VAL A C 1
ATOM 2418 O O . VAL A 1 305 ? 13.094 0.014 -16.694 1.00 98.31 305 VAL A O 1
ATOM 2421 N N . LEU A 1 306 ? 12.200 -1.059 -14.932 1.00 98.69 306 LEU A N 1
ATOM 2422 C CA . LEU A 1 306 ? 10.955 -1.431 -15.602 1.00 98.69 306 LEU A CA 1
ATOM 2423 C C . LEU A 1 306 ? 10.196 -0.198 -16.115 1.00 98.69 306 LEU A C 1
ATOM 2425 O O . LEU A 1 306 ? 9.828 -0.146 -17.287 1.00 98.69 306 LEU A O 1
ATOM 2429 N N . GLY A 1 307 ? 10.006 0.811 -15.261 1.00 98.06 307 GLY A N 1
ATOM 2430 C CA . GLY A 1 307 ? 9.338 2.059 -15.627 1.00 98.06 307 GLY A CA 1
ATOM 2431 C C . GLY A 1 307 ? 10.063 2.819 -16.741 1.00 98.06 307 GLY A C 1
ATOM 2432 O O . GLY A 1 307 ? 9.411 3.305 -17.665 1.00 98.06 307 GLY A O 1
ATOM 2433 N N . ASP A 1 308 ? 11.398 2.881 -16.706 1.00 97.25 308 ASP A N 1
ATOM 2434 C CA . ASP A 1 308 ? 12.199 3.538 -17.747 1.00 97.25 308 ASP A CA 1
ATOM 2435 C C . ASP A 1 308 ? 12.083 2.840 -19.111 1.00 97.25 308 ASP A C 1
ATOM 2437 O O . ASP A 1 308 ? 11.919 3.509 -20.138 1.00 97.25 308 ASP A O 1
ATOM 2441 N N . ILE A 1 309 ? 12.118 1.504 -19.132 1.00 97.25 309 ILE A N 1
ATOM 2442 C CA . ILE A 1 309 ? 11.946 0.720 -20.361 1.00 97.25 309 ILE A CA 1
ATOM 2443 C C . ILE A 1 309 ? 10.542 0.930 -20.933 1.00 97.25 309 ILE A C 1
ATOM 2445 O O . ILE A 1 309 ? 10.413 1.234 -22.118 1.00 97.25 309 ILE A O 1
ATOM 2449 N N . ILE A 1 310 ? 9.501 0.853 -20.099 1.00 98.06 310 ILE A N 1
ATOM 2450 C CA . ILE A 1 310 ? 8.109 1.105 -20.506 1.00 98.06 310 ILE A CA 1
ATOM 2451 C C . ILE A 1 310 ? 7.972 2.502 -21.132 1.00 98.06 310 ILE A C 1
ATOM 2453 O O . ILE A 1 310 ? 7.446 2.639 -22.238 1.00 98.06 310 ILE A O 1
ATOM 2457 N N . CYS A 1 311 ? 8.498 3.540 -20.472 1.00 95.88 311 CYS A N 1
ATOM 2458 C CA . CYS A 1 311 ? 8.488 4.909 -21.001 1.00 95.88 311 CYS A CA 1
ATOM 2459 C C . CYS A 1 311 ? 9.227 5.016 -22.342 1.00 95.88 311 CYS A C 1
ATOM 2461 O O . CYS A 1 311 ? 8.793 5.743 -23.237 1.00 95.88 311 CYS A O 1
ATOM 2463 N N . SER A 1 312 ? 10.327 4.277 -22.495 1.00 92.50 312 SER A N 1
ATOM 2464 C CA . SER A 1 312 ? 11.128 4.256 -23.722 1.00 92.50 312 SER A CA 1
ATOM 2465 C C . SER A 1 312 ? 10.393 3.572 -24.881 1.00 92.50 312 SER A C 1
ATOM 2467 O O . SER A 1 312 ? 10.435 4.087 -25.998 1.00 92.50 312 SER A O 1
ATOM 2469 N N . ILE A 1 313 ? 9.672 2.474 -24.623 1.00 93.25 313 ILE A N 1
ATOM 2470 C CA . ILE A 1 313 ? 8.856 1.764 -25.624 1.00 93.25 313 ILE A CA 1
ATOM 2471 C C . ILE A 1 313 ? 7.718 2.662 -26.124 1.00 93.25 313 ILE A C 1
ATOM 2473 O O . ILE A 1 313 ? 7.582 2.872 -27.329 1.00 93.25 313 ILE A O 1
ATOM 2477 N N . TYR A 1 314 ? 6.951 3.266 -25.211 1.00 92.94 314 TYR A N 1
ATOM 2478 C CA . TYR A 1 314 ? 5.838 4.148 -25.583 1.00 92.94 314 TYR A CA 1
ATOM 2479 C C . TYR A 1 314 ? 6.264 5.542 -26.056 1.00 92.94 314 TYR A C 1
ATOM 2481 O O . TYR A 1 314 ? 5.441 6.276 -26.605 1.00 92.94 314 TYR A O 1
ATOM 2489 N N . LYS A 1 315 ? 7.518 5.944 -25.813 1.00 93.12 315 LYS A N 1
ATOM 2490 C CA . LYS A 1 315 ? 8.032 7.304 -26.062 1.00 93.12 315 LYS A CA 1
ATOM 2491 C C . LYS A 1 315 ? 7.197 8.389 -25.365 1.00 93.12 315 LYS A C 1
ATOM 2493 O O . LYS A 1 315 ? 6.939 9.453 -25.925 1.00 93.12 315 LYS A O 1
ATOM 2498 N N . LYS A 1 316 ? 6.771 8.113 -24.131 1.00 93.12 316 LYS A N 1
ATOM 2499 C CA . LYS A 1 316 ? 5.956 9.000 -23.286 1.00 93.12 316 LYS A CA 1
ATOM 2500 C C . LYS A 1 316 ? 6.516 9.035 -21.865 1.00 93.12 316 LYS A C 1
ATOM 2502 O O . LYS A 1 316 ? 7.194 8.103 -21.443 1.00 93.12 316 LYS A O 1
ATOM 2507 N N . SER A 1 317 ? 6.231 10.106 -21.125 1.00 97.00 317 SER A N 1
ATOM 2508 C CA . SER A 1 317 ? 6.575 10.175 -19.701 1.00 97.00 317 SER A CA 1
ATOM 2509 C C . SER A 1 317 ? 5.711 9.220 -18.875 1.00 97.00 317 SER A C 1
ATOM 2511 O O . SER A 1 317 ? 4.581 8.907 -19.257 1.00 97.00 317 SER A O 1
ATOM 2513 N N . TYR A 1 318 ? 6.220 8.804 -17.713 1.00 97.00 318 TYR A N 1
ATOM 2514 C CA . TYR A 1 318 ? 5.498 7.921 -16.795 1.00 97.00 318 TYR A CA 1
ATOM 2515 C C . TYR A 1 318 ? 4.125 8.492 -16.412 1.00 97.00 318 TYR A C 1
ATOM 2517 O O . TYR A 1 318 ? 3.115 7.806 -16.542 1.00 97.00 318 TYR A O 1
ATOM 2525 N N . ASP A 1 319 ? 4.068 9.778 -16.050 1.00 96.88 319 ASP A N 1
ATOM 2526 C CA . ASP A 1 319 ? 2.816 10.450 -15.684 1.00 96.88 319 ASP A CA 1
ATOM 2527 C C . ASP A 1 319 ? 1.800 10.451 -16.828 1.00 96.88 319 ASP A C 1
ATOM 2529 O O . ASP A 1 319 ? 0.602 10.292 -16.597 1.00 96.88 319 ASP A O 1
ATOM 2533 N N . GLN A 1 320 ? 2.266 10.623 -18.069 1.00 98.06 320 GLN A N 1
ATOM 2534 C CA . GLN A 1 320 ? 1.393 10.587 -19.236 1.00 98.06 320 GLN A CA 1
ATOM 2535 C C . GLN A 1 320 ? 0.838 9.179 -19.459 1.00 98.06 320 GLN A C 1
ATOM 2537 O O . GLN A 1 320 ? -0.342 9.038 -19.766 1.00 98.06 320 GLN A O 1
ATOM 2542 N N . LEU A 1 321 ? 1.661 8.144 -19.275 1.00 98.25 321 LEU A N 1
ATOM 2543 C CA . LEU A 1 321 ? 1.236 6.752 -19.409 1.00 98.25 321 LEU A CA 1
ATOM 2544 C C . LEU A 1 321 ? 0.224 6.355 -18.343 1.00 98.25 321 LEU A C 1
ATOM 2546 O O . LEU A 1 321 ? -0.828 5.821 -18.683 1.00 98.25 321 LEU A O 1
ATOM 2550 N N . VAL A 1 322 ? 0.494 6.669 -17.076 1.00 98.19 322 VAL A N 1
ATOM 2551 C CA . VAL A 1 322 ? -0.455 6.422 -15.984 1.00 98.19 322 VAL A CA 1
ATOM 2552 C C . VAL A 1 322 ? -1.775 7.143 -16.258 1.00 98.19 322 VAL A C 1
ATOM 2554 O O . VAL A 1 322 ? -2.839 6.539 -16.138 1.00 98.19 322 VAL A O 1
ATOM 2557 N N . LYS A 1 323 ? -1.732 8.403 -16.708 1.00 97.81 323 LYS A N 1
ATOM 2558 C CA . LYS A 1 323 ? -2.948 9.153 -17.049 1.00 97.81 323 LYS A CA 1
ATOM 2559 C C . LYS A 1 323 ? -3.723 8.537 -18.212 1.00 97.81 323 LYS A C 1
ATOM 2561 O O . LYS A 1 323 ? -4.936 8.397 -18.110 1.00 97.81 323 LYS A O 1
ATOM 2566 N N . ASP A 1 324 ? -3.050 8.216 -19.312 1.00 97.56 324 ASP A N 1
ATOM 2567 C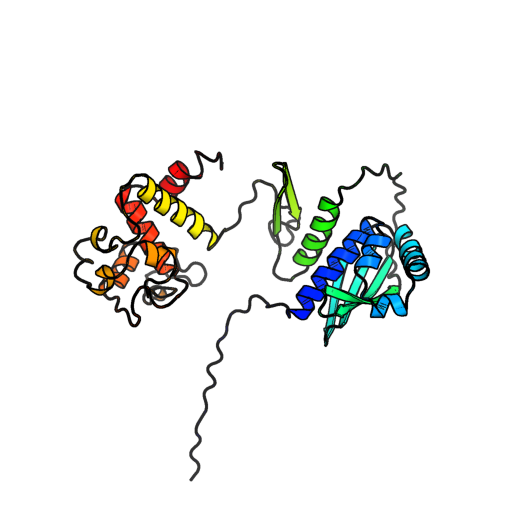 CA . ASP A 1 324 ? -3.703 7.773 -20.549 1.00 97.56 324 ASP A CA 1
ATOM 2568 C C . ASP A 1 324 ? -4.221 6.335 -20.472 1.00 97.56 324 ASP A C 1
ATOM 2570 O O . ASP A 1 324 ? -5.311 6.068 -20.967 1.00 97.56 324 ASP A O 1
ATOM 2574 N N . ILE A 1 325 ? -3.451 5.426 -19.869 1.00 97.50 325 ILE A N 1
ATOM 2575 C CA . ILE A 1 325 ? -3.746 3.985 -19.864 1.00 97.50 325 ILE A CA 1
ATOM 2576 C C . ILE A 1 325 ? -4.573 3.588 -18.637 1.00 97.50 325 ILE A C 1
ATOM 2578 O O . ILE A 1 325 ? -5.358 2.649 -18.712 1.00 97.50 325 ILE A O 1
ATOM 2582 N N . ILE A 1 326 ? -4.426 4.296 -17.509 1.00 98.00 326 ILE A N 1
ATOM 2583 C CA . ILE A 1 326 ? -5.043 3.898 -16.234 1.00 98.00 326 ILE A CA 1
ATOM 2584 C C . ILE A 1 326 ? -6.081 4.924 -15.792 1.00 98.00 326 ILE A C 1
ATOM 2586 O O . ILE A 1 326 ? -7.260 4.598 -15.690 1.00 98.00 326 ILE A O 1
ATOM 2590 N N . CYS A 1 327 ? -5.675 6.171 -15.545 1.00 97.00 327 CYS A N 1
ATOM 2591 C CA . CYS A 1 327 ? -6.560 7.120 -14.876 1.00 97.00 327 CYS A CA 1
ATOM 2592 C C . CYS A 1 327 ? -7.756 7.541 -15.736 1.00 97.00 327 CYS A C 1
ATOM 2594 O O . CYS A 1 327 ? -8.877 7.531 -15.242 1.00 97.00 327 CYS A O 1
ATOM 2596 N N . LYS A 1 328 ? -7.553 7.897 -17.012 1.00 97.00 328 LYS A N 1
ATOM 2597 C CA . LYS A 1 328 ? -8.657 8.320 -17.892 1.00 97.00 328 LYS A CA 1
ATOM 2598 C C . LYS A 1 328 ? -9.673 7.197 -18.139 1.00 97.00 328 LYS A C 1
ATOM 2600 O O . LYS A 1 328 ? -10.855 7.474 -17.965 1.00 97.00 328 LYS A O 1
ATOM 2605 N N . PRO A 1 329 ? -9.273 5.958 -18.501 1.00 96.62 329 PRO A N 1
ATOM 2606 C CA . PRO A 1 329 ? -10.241 4.881 -18.723 1.00 96.62 329 PRO A CA 1
ATOM 2607 C C . PRO A 1 329 ? -10.998 4.456 -17.459 1.00 96.62 329 PRO A C 1
ATOM 2609 O O . PRO A 1 329 ? -12.123 3.982 -17.566 1.00 96.62 329 PRO A O 1
ATOM 2612 N N . LEU A 1 330 ? -10.392 4.623 -16.277 1.00 95.31 330 LEU A N 1
ATOM 2613 C CA . LEU A 1 330 ? -10.999 4.289 -14.982 1.00 95.31 330 LEU A CA 1
ATOM 2614 C C . LEU A 1 330 ? -11.632 5.493 -14.270 1.00 95.31 330 LEU A C 1
ATOM 2616 O O . LEU A 1 330 ? -12.005 5.377 -13.105 1.00 95.31 330 LEU A O 1
ATOM 2620 N N . GLU A 1 331 ? -11.716 6.646 -14.939 1.00 94.81 331 GLU A N 1
ATOM 2621 C CA . GLU A 1 331 ? -12.284 7.887 -14.395 1.00 94.81 331 GLU A CA 1
ATOM 2622 C C . GLU A 1 331 ? -11.651 8.332 -13.056 1.00 94.81 331 GLU A C 1
ATOM 2624 O O . GLU A 1 331 ? -12.297 8.924 -12.192 1.00 94.81 331 GLU A O 1
ATOM 2629 N N . MET A 1 332 ? -10.352 8.074 -12.880 1.00 90.44 332 MET A N 1
ATOM 2630 C CA . MET A 1 332 ? -9.571 8.529 -11.727 1.00 90.44 332 MET A CA 1
ATOM 2631 C C . MET A 1 332 ? -9.088 9.966 -11.983 1.00 90.44 332 MET A C 1
ATOM 2633 O O . MET A 1 332 ? -8.079 10.174 -12.659 1.00 90.44 332 MET A O 1
ATOM 2637 N N . SER A 1 333 ? -9.844 10.953 -11.493 1.00 76.19 333 SER A N 1
ATOM 2638 C CA . SER A 1 333 ? -9.620 12.391 -11.737 1.00 76.19 333 SER A CA 1
ATOM 2639 C C . SER A 1 333 ? -8.610 13.051 -10.809 1.00 76.19 333 SER A C 1
ATOM 2641 O O . SER A 1 333 ? -8.744 12.824 -9.583 1.00 76.19 333 SER A O 1
#

Sequence (333 aa):
MKHFITIVLLGITSYSFAQTNPAEQINKGVYNKLEFFINSQMTDSAYNLASDSFKQQFSLAKFTQVLQELYPLGRVKSSTIKEFEKGLATYQMDFDSQSYEVLFATDTTLKFNTLKFTPLAIKPQVEKTIVVPATQKSVDNDDLFVDSVANAYLKQQNTQSLAIGILKNGQTKSYFYGETAKGNQTAPTKTSTYEIGSLSKVFTAILLSNLVEEGTITLDQPIALFLPDTLKKNEELSKITFQMLANHTSGLPRLPDNLDKVKGFNENDPYKTYDKKALYSFLASFKNNKKPGEEYEYSNLGYAVLGDIICSIYKKSYDQLVKDIICKPLEMS

Foldseek 3Di:
DDDDDDPPPPDPPPPDPPPQDVLNVLQLVLVLQLLLCLQLVVLVSNCVLADPLQCVVAPSVNSNVVSVVVVVLAHFQAKDWPDDDPQWTWIWTDGNHFIWTWIWGDDPVSGTHDTDTHTDPDPDDDDPDDPDDDPDPPDDSVNSSCSSVVRHVCPPPPHAWDKDWDQDPNDIDIDIDHAPDPPPPHIDDPPDDDDPPCVVLVLLVLLVVVCVVVVVDDQAQQLLVLDPPLLVVPVLSRQAGNVLLSQQQSQAAQDQPCQCVFPPADPVCSCPRCDPVNLSVRSNPDDRPDRGPPDHHNHPSSSVSSQVSSCSSVVHHSVVSSCPSPCVVVVND

Radius of gyration: 27.58 Å; chains: 1; bounding box: 83×44×68 Å

Secondary structure (DSSP, 8-state):
---------------------HHHHHHHHHHHHHHHHHHTT-HHHHHHTB-HHHHHHS-HHHHHHHHHHHGGG----EEEEEEEETTEEEEEEE-SS-EEEEEEEE-TTS-EEEEEEEEPP-------------------HHHHHHHHHHHHHHTSTT--EEEEEEEETTEEEEEEEE-SSTT------TT-----GGGHHHHHHHHHHHHHHTTS--TTSBGGGGS-HHHHT-HHHHT-BHHHHHTT-S---SS-TTGGGSTT--TTSTTTT--HHHHHHHHHH---SS-TTTS----HHHHHHHHHHHHHHHTS-HHHHIIIIIITTTT--

pLDDT: mean 85.92, std 18.86, range [22.06, 98.75]